Protein AF-A0A0V1K1V4-F1 (afdb_monomer)

pLDDT: mean 80.69, std 20.59, range [29.0, 98.69]

Foldseek 3Di:
DDDDDDPPPVVVVVVVVVVVVVVVVVVVVCVVVVVVVVVVVVVLQDWDWDWDADPQLRDTKIWTARSVVLEIEIEQAAQQCLVVVVVVSVVSVHQDQEYEYLAQDQRGAGNRVLNCVVRVNYWYEYDVLRLADTRYHDDAQDWDDTPPWIWGDDRSKTATVVQQEIENDQLDADLEHHAQPPSNRDQVVSLQCLDPVNGRGQWYDHSHIDGSVCCCVRNPQNVDDPVVNVVVRVPDPDDRRPRRVQRNQCSSHVVPLVNHDPVSSVVCVVNGDRD

Structure (mmCIF, N/CA/C/O backbone):
data_AF-A0A0V1K1V4-F1
#
_entry.id   AF-A0A0V1K1V4-F1
#
loop_
_atom_site.group_PDB
_atom_site.id
_atom_site.type_symbol
_atom_site.label_atom_id
_atom_site.label_alt_id
_atom_site.label_comp_id
_atom_site.label_asym_id
_atom_site.label_entity_id
_atom_site.label_seq_id
_atom_site.pdbx_PDB_ins_code
_atom_site.Cartn_x
_atom_site.Cartn_y
_atom_site.Cartn_z
_atom_site.occupancy
_atom_site.B_iso_or_equiv
_atom_site.auth_seq_id
_atom_site.auth_comp_id
_atom_site.auth_asym_id
_atom_site.auth_atom_id
_atom_site.pdbx_PDB_model_num
ATOM 1 N N . LEU A 1 1 ? -68.685 -54.824 50.545 1.00 32.50 1 LEU A N 1
ATOM 2 C CA . LEU A 1 1 ? -67.438 -55.541 50.207 1.00 32.50 1 LEU A CA 1
ATOM 3 C C . LEU A 1 1 ? -66.805 -54.864 48.998 1.00 32.50 1 LEU A C 1
ATOM 5 O O . LEU A 1 1 ? -67.438 -54.840 47.955 1.00 32.50 1 LEU A O 1
ATOM 9 N N . THR A 1 2 ? -65.621 -54.277 49.229 1.00 29.00 2 THR A N 1
ATOM 10 C CA . THR A 1 2 ? -64.525 -53.957 48.278 1.00 29.00 2 THR A CA 1
ATOM 11 C C . THR A 1 2 ? -64.843 -53.055 47.069 1.00 29.00 2 THR A C 1
ATOM 13 O O . THR A 1 2 ? -65.576 -53.450 46.176 1.00 29.00 2 THR A O 1
ATOM 16 N N . ALA A 1 3 ? -64.419 -51.779 47.074 1.00 30.58 3 ALA A N 1
ATOM 17 C CA . ALA A 1 3 ? -63.067 -51.274 46.720 1.00 30.58 3 ALA A CA 1
ATOM 18 C C . ALA A 1 3 ? -62.812 -51.383 45.200 1.00 30.58 3 ALA A C 1
ATOM 20 O O . ALA A 1 3 ? -63.015 -52.442 44.633 1.00 30.58 3 ALA A O 1
ATOM 21 N N . GLY A 1 4 ? -62.412 -50.366 44.434 1.00 36.41 4 GLY A N 1
ATOM 22 C CA . GLY A 1 4 ? -61.604 -49.181 44.714 1.00 36.41 4 GLY A CA 1
ATOM 23 C C . GLY A 1 4 ? -60.474 -49.156 43.670 1.00 36.41 4 GLY A C 1
ATOM 24 O O . GLY A 1 4 ? -59.796 -50.163 43.508 1.00 36.41 4 GLY A O 1
ATOM 25 N N . GLY A 1 5 ? -60.273 -48.039 42.958 1.00 33.69 5 GLY A N 1
ATOM 26 C CA . GLY A 1 5 ? -59.067 -47.828 42.136 1.00 33.69 5 GLY A CA 1
ATOM 27 C C . GLY A 1 5 ? -59.293 -47.510 40.654 1.00 33.69 5 GLY A C 1
ATOM 28 O O . GLY A 1 5 ? -58.934 -48.300 39.794 1.00 33.69 5 GLY A O 1
ATOM 29 N N . GLY A 1 6 ? -59.831 -46.328 40.336 1.00 31.16 6 GLY A N 1
ATOM 30 C CA . GLY A 1 6 ? -59.832 -45.797 38.958 1.00 31.16 6 GLY A CA 1
ATOM 31 C C . GLY A 1 6 ? -59.319 -44.356 38.820 1.00 31.16 6 GLY A C 1
ATOM 32 O O . GLY A 1 6 ? -58.989 -43.918 37.724 1.00 31.16 6 GLY A O 1
ATOM 33 N N . GLY A 1 7 ? -59.216 -43.606 39.925 1.00 35.47 7 GLY A N 1
ATOM 34 C CA . GLY A 1 7 ? -58.983 -42.154 39.890 1.00 35.47 7 GLY A CA 1
ATOM 35 C C . GLY A 1 7 ? -57.522 -41.690 39.872 1.00 35.47 7 GLY A C 1
ATOM 36 O O . GLY A 1 7 ? -57.267 -40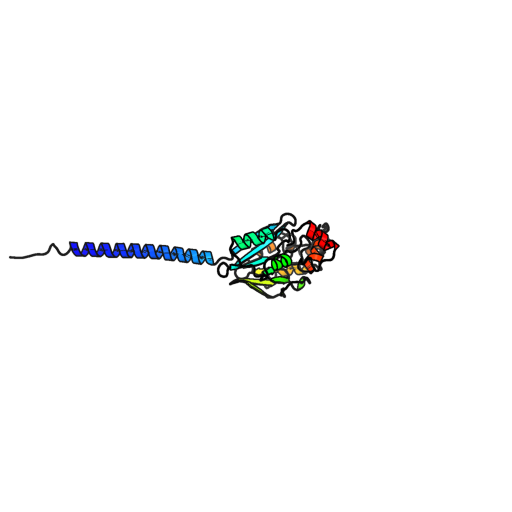.532 39.558 1.00 35.47 7 GLY A O 1
ATOM 37 N N . HIS A 1 8 ? -56.548 -42.555 40.177 1.00 37.91 8 HIS A N 1
ATOM 38 C CA . HIS A 1 8 ? -55.149 -42.128 40.364 1.00 37.91 8 HIS A CA 1
ATOM 39 C C . HIS A 1 8 ? -54.255 -42.221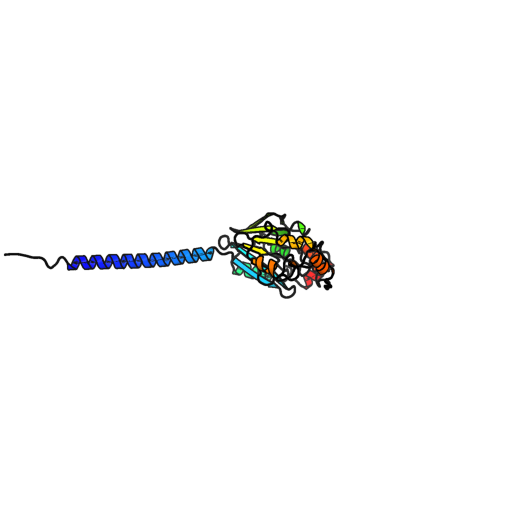 39.115 1.00 37.91 8 HIS A C 1
ATOM 41 O O . HIS A 1 8 ? -53.165 -41.652 39.112 1.00 37.91 8 HIS A O 1
ATOM 47 N N . PHE A 1 9 ? -54.705 -42.866 38.032 1.00 35.81 9 PHE A N 1
ATOM 48 C CA . PHE A 1 9 ? -53.874 -43.049 36.831 1.00 35.81 9 PHE A CA 1
ATOM 49 C C . PHE A 1 9 ? -53.963 -41.887 35.824 1.00 35.81 9 PHE A C 1
ATOM 51 O O . PHE A 1 9 ? -53.008 -41.625 35.096 1.00 35.81 9 PHE A O 1
ATOM 58 N N . LEU A 1 10 ? -55.064 -41.123 35.816 1.00 34.78 10 LEU A N 1
ATOM 59 C CA . LEU A 1 10 ? -55.252 -40.005 34.877 1.00 34.78 10 LEU A CA 1
ATOM 60 C C . LEU A 1 10 ? -54.663 -38.664 35.349 1.00 34.78 10 LEU A C 1
ATOM 62 O O . LEU A 1 10 ? -54.383 -37.802 34.515 1.00 34.78 10 LEU A O 1
ATOM 66 N N . TYR A 1 11 ? -54.406 -38.488 36.649 1.00 36.84 11 TYR A N 1
ATOM 67 C CA . TYR A 1 11 ? -53.765 -37.268 37.163 1.00 36.84 11 TYR A CA 1
ATOM 68 C C . TYR A 1 11 ? -52.236 -37.277 36.999 1.00 36.84 11 TYR A C 1
ATOM 70 O O . TYR A 1 11 ? -51.643 -36.234 36.723 1.00 36.84 11 TYR A O 1
ATOM 78 N N . HIS A 1 12 ? -51.590 -38.447 37.064 1.00 35.53 12 HIS A N 1
ATOM 79 C CA . HIS A 1 12 ? -50.137 -38.547 36.875 1.00 35.53 12 HIS A CA 1
ATOM 80 C C . HIS A 1 12 ? -49.694 -38.451 35.406 1.00 35.53 12 HIS A C 1
ATOM 82 O O . HIS A 1 12 ? -48.595 -37.966 35.139 1.00 35.53 12 HIS A O 1
ATOM 88 N N . PHE A 1 13 ? -50.550 -38.807 34.441 1.00 34.59 13 PHE A N 1
ATOM 89 C CA . PHE A 1 13 ? -50.209 -38.711 33.013 1.00 34.59 13 PHE A CA 1
ATOM 90 C C . PHE A 1 13 ? -50.262 -37.270 32.473 1.00 34.59 13 PHE A C 1
ATOM 92 O O . PHE A 1 13 ? -49.470 -36.894 31.605 1.00 34.59 13 PHE A O 1
ATOM 99 N N . ARG A 1 14 ? -51.140 -36.419 33.029 1.00 32.19 14 ARG A N 1
ATOM 100 C CA . ARG A 1 14 ? -51.242 -35.000 32.641 1.00 32.19 14 ARG A CA 1
ATOM 101 C C . ARG A 1 14 ? -50.070 -34.155 33.150 1.00 32.19 14 ARG A C 1
ATOM 103 O O . ARG A 1 14 ? -49.593 -33.293 32.419 1.00 32.19 14 ARG A O 1
ATOM 110 N N . ILE A 1 15 ? -49.549 -34.443 34.345 1.00 37.72 15 ILE A N 1
ATOM 111 C CA . ILE A 1 15 ? -48.400 -33.713 34.913 1.00 37.72 15 ILE A CA 1
ATOM 112 C C . ILE A 1 15 ? -47.087 -34.113 34.214 1.00 37.72 15 ILE A C 1
ATOM 114 O O . ILE A 1 15 ? -46.235 -33.259 33.961 1.00 37.72 15 ILE A O 1
ATOM 118 N N . PHE A 1 16 ? -46.943 -35.380 33.804 1.00 32.84 16 PHE A N 1
ATOM 119 C CA . PHE A 1 16 ? -45.757 -35.833 33.068 1.00 32.84 16 PHE A CA 1
ATOM 120 C C . PHE A 1 16 ? -45.692 -35.244 31.648 1.00 32.84 16 PHE A C 1
ATOM 122 O O . PHE A 1 16 ? -44.632 -34.805 31.210 1.00 32.84 16 PHE A O 1
ATOM 129 N N . CYS A 1 17 ? -46.817 -35.127 30.938 1.00 33.69 17 CYS A N 1
ATOM 130 C CA . CYS A 1 17 ? -46.803 -34.601 29.570 1.00 33.69 17 CYS A CA 1
ATOM 131 C C . CYS A 1 17 ? -46.550 -33.077 29.501 1.00 33.69 17 CYS A C 1
ATOM 133 O O . CYS A 1 17 ? -45.985 -32.584 28.522 1.00 33.69 17 CYS A O 1
ATOM 135 N N . GLN A 1 18 ? -46.908 -32.321 30.548 1.00 35.41 18 GLN A N 1
ATOM 136 C CA . GLN A 1 18 ? -46.768 -30.858 30.575 1.00 35.41 18 GLN A CA 1
ATOM 137 C C . GLN A 1 18 ? -45.354 -30.400 30.992 1.00 35.41 18 GLN A C 1
ATOM 139 O O . GLN A 1 18 ? -44.829 -29.437 30.427 1.00 35.41 18 GLN A O 1
ATOM 144 N N . SER A 1 19 ? -44.671 -31.142 31.875 1.00 39.84 19 SER A N 1
ATOM 145 C CA . SER A 1 19 ? -43.261 -30.875 32.219 1.00 39.84 19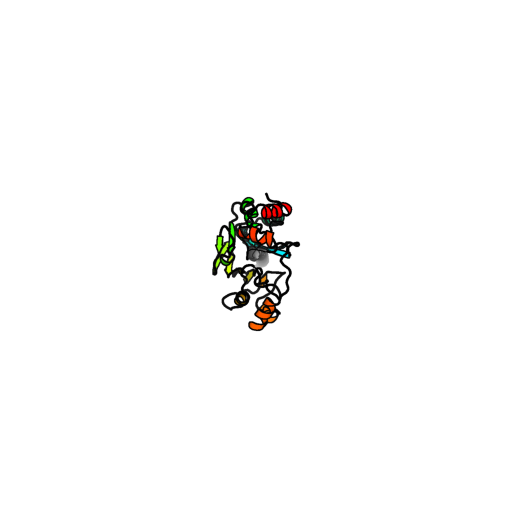 SER A CA 1
ATOM 146 C C . SER A 1 19 ? -42.290 -31.192 31.076 1.00 39.84 19 SER A C 1
ATOM 148 O O . SER A 1 19 ? -41.370 -30.412 30.831 1.00 39.84 19 SER A O 1
ATOM 150 N N . TYR A 1 20 ? -42.508 -32.272 30.315 1.00 37.62 20 TYR A N 1
ATOM 151 C CA . TYR A 1 20 ? -41.637 -32.614 29.181 1.00 37.62 20 TYR A CA 1
ATOM 152 C C . TYR A 1 20 ? -41.814 -31.665 27.993 1.00 37.62 20 TYR A C 1
ATOM 154 O O . TYR A 1 20 ? -40.822 -31.294 27.370 1.00 37.62 20 TYR A O 1
ATOM 162 N N . CYS A 1 21 ? -43.035 -31.196 27.715 1.00 35.22 21 CYS A N 1
ATOM 163 C CA . CYS A 1 21 ? -43.276 -30.234 26.636 1.00 35.22 21 CYS A CA 1
ATOM 164 C C . CYS A 1 21 ? -42.649 -28.860 26.951 1.00 35.22 21 CYS A C 1
ATOM 166 O O . CYS A 1 21 ? -42.049 -28.224 26.083 1.00 35.22 21 CYS A O 1
ATOM 168 N N . THR A 1 22 ? -42.677 -28.445 28.223 1.00 42.72 22 THR A N 1
ATOM 169 C CA . THR A 1 22 ? -42.046 -27.195 28.673 1.00 42.72 22 THR A CA 1
ATOM 170 C C . THR A 1 22 ? -40.517 -27.309 28.691 1.00 42.72 22 THR A C 1
ATOM 172 O O . THR A 1 22 ? -39.839 -26.413 28.189 1.00 42.72 22 THR A O 1
ATOM 175 N N . LEU A 1 23 ? -39.947 -28.431 29.159 1.00 40.38 23 LEU A N 1
ATOM 176 C CA . LEU A 1 23 ? -38.501 -28.673 29.071 1.00 40.38 23 LEU A CA 1
ATOM 177 C C . LEU A 1 23 ? -38.013 -28.791 27.623 1.00 40.38 23 LEU A C 1
ATOM 179 O O . LEU A 1 23 ? -36.925 -28.305 27.331 1.00 40.38 23 LEU A O 1
ATOM 183 N N . PHE A 1 24 ? -38.788 -29.394 26.715 1.00 37.81 24 PHE A N 1
ATOM 184 C CA . PHE A 1 24 ? -38.431 -29.517 25.299 1.00 37.81 24 PHE A CA 1
ATOM 185 C C . PHE A 1 24 ? -38.472 -28.156 24.595 1.00 37.81 24 PHE A C 1
ATOM 187 O O . PHE A 1 24 ? -37.528 -27.804 23.894 1.00 37.81 24 PHE A O 1
ATOM 194 N N . LEU A 1 25 ? -39.484 -27.324 24.862 1.00 38.91 25 LEU A N 1
ATOM 195 C CA . LEU A 1 25 ? -39.553 -25.953 24.342 1.00 38.91 25 LEU A CA 1
ATOM 196 C C . LEU A 1 25 ? -38.464 -25.038 24.926 1.00 38.91 25 LEU A C 1
ATOM 198 O O . LEU A 1 25 ? -37.919 -24.208 24.197 1.00 38.91 25 LEU A O 1
ATOM 202 N N . ILE A 1 26 ? -38.092 -25.204 26.201 1.00 45.00 26 ILE A N 1
ATOM 203 C CA . ILE A 1 26 ? -36.952 -24.497 26.807 1.00 45.00 26 ILE A CA 1
ATOM 204 C C . ILE A 1 26 ? -35.639 -24.983 26.188 1.00 45.00 26 ILE A C 1
ATOM 206 O O . ILE A 1 26 ? -34.829 -24.147 25.798 1.00 45.00 26 ILE A O 1
ATOM 210 N N . ARG A 1 27 ? -35.441 -26.300 26.009 1.00 39.00 27 ARG A N 1
ATOM 211 C CA . ARG A 1 27 ? -34.250 -26.866 25.350 1.00 39.00 27 ARG A CA 1
ATOM 212 C C . ARG A 1 27 ? -34.125 -26.397 23.909 1.00 39.00 27 ARG A C 1
ATOM 214 O O . ARG A 1 27 ? -33.027 -26.025 23.525 1.00 39.00 27 ARG A O 1
ATOM 221 N N . VAL A 1 28 ? -35.215 -26.350 23.142 1.00 45.12 28 VAL A N 1
ATOM 222 C CA . VAL A 1 28 ? -35.228 -25.877 21.747 1.00 45.12 28 VAL A CA 1
ATOM 223 C C . VAL A 1 28 ? -34.986 -24.366 21.673 1.00 45.12 28 VAL A C 1
ATOM 225 O O . VAL A 1 28 ? -34.165 -23.934 20.866 1.00 45.12 28 VAL A O 1
ATOM 228 N N . LYS A 1 29 ? -35.589 -23.552 22.556 1.00 37.94 29 LYS A N 1
ATOM 229 C CA . LYS A 1 29 ? -35.294 -22.107 22.642 1.00 37.94 29 LYS A CA 1
ATOM 230 C C . LYS A 1 29 ? -33.847 -21.833 23.068 1.00 37.94 29 LYS A C 1
ATOM 232 O O . LYS A 1 29 ? -33.223 -20.940 22.499 1.00 37.94 29 LYS A O 1
ATOM 237 N N . PHE A 1 30 ? -33.286 -22.605 24.002 1.00 42.16 30 PHE A N 1
ATOM 238 C CA . PHE A 1 30 ? -31.873 -22.502 24.386 1.00 42.16 30 PHE A CA 1
ATOM 239 C C . PHE A 1 30 ? -30.949 -22.964 23.256 1.00 42.16 30 PHE A C 1
ATOM 241 O O . PHE A 1 30 ? -29.989 -22.272 22.951 1.00 42.16 30 PHE A O 1
ATOM 248 N N . TYR A 1 31 ? -31.258 -24.068 22.570 1.00 39.72 31 TYR A N 1
ATOM 249 C CA . TYR A 1 31 ? -30.462 -24.557 21.440 1.00 39.72 31 TYR A CA 1
ATOM 250 C C . TYR A 1 31 ? -30.442 -23.563 20.278 1.00 39.72 31 TYR A C 1
ATOM 252 O O . TYR A 1 31 ? -29.382 -23.314 19.703 1.00 39.72 31 TYR A O 1
ATOM 260 N N . HIS A 1 32 ? -31.585 -22.949 19.952 1.00 41.03 32 HIS A N 1
ATOM 261 C CA . HIS A 1 32 ? -31.655 -21.947 18.890 1.00 41.03 32 HIS A CA 1
ATOM 262 C C . HIS A 1 32 ? -30.942 -20.649 19.275 1.00 41.03 32 HIS A C 1
ATOM 264 O O . HIS A 1 32 ? -30.209 -20.098 18.454 1.00 41.03 32 HIS A O 1
ATOM 270 N N . LYS A 1 33 ? -31.089 -20.185 20.524 1.00 42.00 33 LYS A N 1
ATOM 271 C CA . LYS A 1 33 ? -30.408 -18.983 21.027 1.00 42.00 33 LYS A CA 1
ATOM 272 C C . LYS A 1 33 ? -28.894 -19.200 21.121 1.00 42.00 33 LYS A C 1
ATOM 274 O O . LYS A 1 33 ? -28.145 -18.355 20.649 1.00 42.00 33 LYS A O 1
ATOM 279 N N . SER A 1 34 ? -28.443 -20.357 21.608 1.00 44.94 34 SER A N 1
ATOM 280 C CA . SER A 1 34 ? -27.027 -20.737 21.669 1.00 44.94 34 SER A CA 1
ATOM 281 C C . SER A 1 34 ? -26.410 -20.929 20.286 1.00 44.94 34 SER A C 1
ATOM 283 O O . SER A 1 34 ? -25.303 -20.454 20.070 1.00 44.94 34 SER A O 1
ATOM 285 N N . ARG A 1 35 ? -27.117 -21.533 19.316 1.00 44.28 35 ARG A N 1
ATOM 286 C CA . ARG A 1 35 ? -26.654 -21.589 17.915 1.00 44.28 35 ARG A CA 1
ATOM 287 C C . ARG A 1 35 ? -26.607 -20.212 17.264 1.00 44.28 35 ARG A C 1
ATOM 289 O O . ARG A 1 35 ? -25.658 -19.946 16.541 1.00 44.28 35 ARG A O 1
ATOM 296 N N . CYS A 1 36 ? -27.575 -19.336 17.531 1.00 44.91 36 CYS A N 1
ATOM 297 C CA . CYS A 1 36 ? -27.597 -17.977 16.985 1.00 44.91 36 CYS A CA 1
ATOM 298 C C . CYS A 1 36 ? -26.502 -17.087 17.603 1.00 44.91 36 CYS A C 1
ATOM 300 O O . CYS A 1 36 ? -25.921 -16.257 16.906 1.00 44.91 36 CYS A O 1
ATOM 302 N N . ILE A 1 37 ? -26.184 -17.286 18.888 1.00 50.56 37 ILE A N 1
ATOM 303 C CA . ILE A 1 37 ? -25.052 -16.654 19.579 1.00 50.56 37 ILE A CA 1
ATOM 304 C C . ILE A 1 37 ? -23.729 -17.221 19.055 1.00 50.56 37 ILE A C 1
ATOM 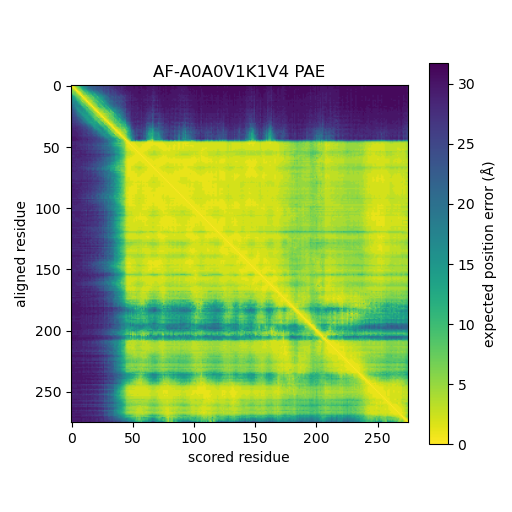306 O O . ILE A 1 37 ? -22.865 -16.433 18.695 1.00 50.56 37 ILE A O 1
ATOM 310 N N . LEU A 1 38 ? -23.582 -18.544 18.910 1.00 44.31 38 LEU A N 1
ATOM 311 C CA . LEU A 1 38 ? -22.393 -19.152 18.299 1.00 44.31 38 LEU A CA 1
ATOM 312 C C . LEU A 1 38 ? -22.185 -18.678 16.856 1.00 44.31 38 LEU A C 1
ATOM 314 O O . LEU A 1 38 ? -21.054 -18.418 16.471 1.00 44.31 38 LEU A O 1
ATOM 318 N N . TRP A 1 39 ? -23.255 -18.532 16.069 1.00 40.09 39 TRP A N 1
ATOM 319 C CA . TRP A 1 39 ? -23.187 -18.004 14.704 1.00 40.09 39 TRP A CA 1
ATOM 320 C C . TRP A 1 39 ? -22.812 -16.525 14.673 1.00 40.09 39 TRP A C 1
ATOM 322 O O . TRP A 1 39 ? -21.926 -16.148 13.911 1.00 40.09 39 TRP A O 1
ATOM 332 N N . LYS A 1 40 ? -23.409 -15.688 15.533 1.00 40.47 40 LYS A N 1
ATOM 333 C CA . LYS A 1 40 ? -22.976 -14.291 15.699 1.00 40.47 40 LYS A CA 1
ATOM 334 C C . LYS A 1 40 ? -21.511 -14.216 16.138 1.00 40.47 40 LYS A C 1
ATOM 336 O O . LYS A 1 40 ? -20.756 -13.442 15.569 1.00 40.47 40 LYS A O 1
ATOM 341 N N . MET A 1 41 ? -21.076 -15.054 17.077 1.00 46.75 41 MET A N 1
ATOM 342 C CA . MET A 1 41 ? -19.682 -15.128 17.530 1.00 46.75 41 MET A CA 1
ATOM 343 C C . MET A 1 41 ? -18.729 -15.651 16.448 1.00 46.75 41 MET A C 1
ATOM 345 O O . MET A 1 41 ? -17.601 -15.177 16.366 1.00 46.75 41 MET A O 1
ATOM 349 N N . ALA A 1 42 ? -19.162 -16.581 15.594 1.00 47.72 42 ALA A N 1
ATOM 350 C CA . ALA A 1 42 ? -18.383 -17.079 14.462 1.00 47.72 42 ALA A CA 1
ATOM 351 C C . ALA A 1 42 ? -18.284 -16.050 13.319 1.00 47.72 42 ALA A C 1
ATOM 353 O O . ALA A 1 42 ? -17.228 -15.939 12.701 1.00 47.72 42 ALA A O 1
ATOM 354 N N . LEU A 1 43 ? -19.333 -15.252 13.077 1.00 47.66 43 LEU A N 1
ATOM 355 C CA . LEU A 1 43 ? -19.282 -14.114 12.149 1.00 47.66 43 LEU A CA 1
ATOM 356 C C . LEU A 1 43 ? -18.407 -12.966 12.677 1.00 47.66 43 LEU A C 1
ATOM 358 O O . LEU A 1 43 ? -17.719 -12.324 11.891 1.00 47.66 43 LEU A O 1
ATOM 362 N N . MET A 1 44 ? -18.366 -12.740 13.995 1.00 51.41 44 MET A N 1
ATOM 363 C CA . MET A 1 44 ? -17.515 -11.721 14.633 1.00 51.41 44 MET A CA 1
ATOM 364 C C . MET A 1 44 ? -16.006 -12.047 14.613 1.00 51.41 44 MET A C 1
ATOM 366 O O . MET A 1 44 ? -15.217 -11.274 15.152 1.00 51.41 44 MET A O 1
ATOM 370 N N . ARG A 1 45 ? -15.583 -13.176 14.024 1.00 58.81 45 ARG A N 1
ATOM 371 C CA . ARG A 1 45 ? -14.175 -13.623 13.993 1.00 58.81 45 ARG A CA 1
ATOM 372 C C . ARG A 1 45 ? -13.435 -13.356 12.690 1.00 58.81 45 ARG A C 1
ATOM 374 O O . ARG A 1 45 ? -12.242 -13.627 12.649 1.00 58.81 45 ARG A O 1
ATOM 381 N N . LYS A 1 46 ? -14.106 -12.889 11.638 1.00 83.31 46 LYS A N 1
ATOM 382 C CA . LYS A 1 46 ? -13.444 -12.674 10.349 1.00 83.31 46 LYS A CA 1
ATOM 383 C C . LYS A 1 46 ? -12.935 -11.248 10.242 1.00 83.31 46 LYS A C 1
ATOM 385 O O . LYS A 1 46 ? -13.665 -10.309 10.563 1.00 83.31 46 LYS A O 1
ATOM 390 N N . LEU A 1 47 ? -11.694 -11.115 9.783 1.00 93.88 47 LEU A N 1
ATOM 391 C CA . LEU A 1 47 ? -11.109 -9.839 9.404 1.00 93.88 47 LEU A CA 1
ATOM 392 C C . LEU A 1 47 ? -12.093 -9.066 8.513 1.00 93.88 47 LEU A C 1
ATOM 394 O O . LEU A 1 47 ? -12.644 -9.608 7.554 1.00 93.88 47 LEU A O 1
ATOM 398 N N . ILE A 1 48 ? -12.327 -7.797 8.833 1.00 96.06 48 ILE A N 1
ATOM 399 C CA . ILE A 1 48 ? -13.060 -6.897 7.948 1.00 96.06 48 ILE A CA 1
ATOM 400 C C . ILE A 1 48 ? -12.109 -6.547 6.815 1.00 96.06 48 ILE A C 1
ATOM 402 O O . ILE A 1 48 ? -11.066 -5.953 7.052 1.00 96.06 48 ILE A O 1
ATOM 406 N N . PHE A 1 49 ? -12.472 -6.933 5.599 1.00 94.94 49 PHE A N 1
ATOM 407 C CA . PHE A 1 49 ? -11.653 -6.733 4.413 1.00 94.94 49 PHE A CA 1
ATOM 408 C C . PHE A 1 49 ? -12.440 -5.955 3.359 1.00 94.94 49 PHE A C 1
ATOM 410 O O . PHE A 1 49 ? -13.586 -6.309 3.052 1.00 94.94 49 PHE A O 1
ATOM 417 N N . ARG A 1 50 ? -11.842 -4.903 2.799 1.00 95.38 50 ARG A N 1
ATOM 418 C CA . ARG A 1 50 ? -12.295 -4.264 1.559 1.00 95.38 50 ARG A CA 1
ATOM 419 C C . ARG A 1 50 ? -11.100 -4.064 0.642 1.00 95.38 50 ARG A C 1
ATOM 421 O O . ARG A 1 50 ? -10.084 -3.524 1.066 1.00 95.38 50 ARG A O 1
ATOM 428 N N . GLN A 1 51 ? -11.266 -4.469 -0.608 1.00 93.69 51 GLN A N 1
ATOM 429 C CA . GLN A 1 51 ? -10.394 -4.087 -1.705 1.00 93.69 51 GLN A CA 1
ATOM 430 C C . GLN A 1 51 ? -11.095 -2.952 -2.453 1.00 93.69 51 GLN A C 1
ATOM 432 O O . GLN A 1 51 ? -12.231 -3.110 -2.900 1.00 93.69 51 GLN A O 1
ATOM 437 N N . LEU A 1 52 ? -10.442 -1.800 -2.524 1.00 95.12 52 LEU A N 1
ATOM 438 C CA . LEU A 1 52 ? -10.947 -0.584 -3.149 1.00 95.12 52 LEU A CA 1
ATOM 439 C C . LEU A 1 52 ? -10.090 -0.291 -4.375 1.00 95.12 52 LEU A C 1
ATOM 441 O O . LEU A 1 52 ? -8.880 -0.482 -4.330 1.00 95.12 52 LEU A O 1
ATOM 445 N N . PHE A 1 53 ? -10.706 0.158 -5.462 1.00 94.50 53 PHE A N 1
ATOM 446 C CA . PHE A 1 53 ? -10.014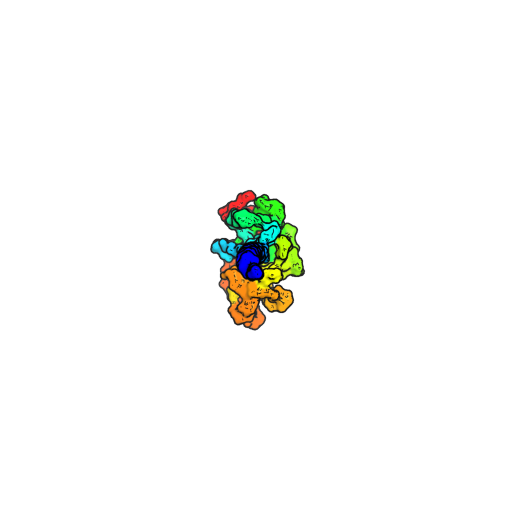 0.374 -6.730 1.00 94.50 53 PHE A CA 1
ATOM 447 C C . PHE A 1 53 ? -10.010 1.854 -7.109 1.00 94.50 53 PHE A C 1
ATOM 449 O O . PHE A 1 53 ? -11.045 2.520 -7.035 1.00 94.50 53 PHE A O 1
ATOM 456 N N . GLU A 1 54 ? -8.850 2.368 -7.508 1.00 94.19 54 GLU A N 1
ATOM 457 C CA . GLU A 1 54 ? -8.677 3.695 -8.093 1.00 94.19 54 GLU A CA 1
ATOM 458 C C . GLU A 1 54 ? -8.379 3.552 -9.589 1.00 94.19 54 GLU A C 1
ATOM 460 O O . GLU A 1 54 ? -7.364 2.994 -9.995 1.00 94.19 54 GLU A O 1
ATOM 465 N N . SER A 1 55 ? -9.293 4.038 -10.425 1.00 92.56 55 SER A N 1
ATOM 466 C CA . SER A 1 55 ? -9.292 3.730 -11.858 1.00 92.56 55 SER A CA 1
ATOM 467 C C . SER A 1 55 ? -8.207 4.422 -12.689 1.00 92.56 55 SER A C 1
ATOM 469 O O . SER A 1 55 ? -7.825 3.897 -13.731 1.00 92.56 55 SER A O 1
ATOM 471 N N . LYS A 1 56 ? -7.702 5.587 -12.271 1.00 90.75 56 LYS A N 1
ATOM 472 C CA . LYS A 1 56 ? -6.746 6.385 -13.052 1.00 90.75 56 LYS A CA 1
ATOM 473 C C . LYS A 1 56 ? -5.342 5.783 -13.031 1.00 90.75 56 LYS A C 1
ATOM 475 O O . LYS A 1 56 ? -4.680 5.744 -14.065 1.00 90.75 56 LYS A O 1
ATOM 480 N N . SER A 1 57 ? -4.903 5.331 -11.863 1.00 89.12 57 SER A N 1
ATOM 481 C CA . SER A 1 57 ? -3.634 4.628 -11.641 1.00 89.12 57 SER A CA 1
ATOM 482 C C . SER A 1 57 ? -3.779 3.110 -11.715 1.00 89.12 57 SER A C 1
ATOM 484 O O . SER A 1 57 ? -2.788 2.405 -11.845 1.00 89.12 57 SER A O 1
ATOM 486 N N . SER A 1 58 ? -5.018 2.604 -11.711 1.00 91.00 58 SER A N 1
ATOM 487 C CA . SER A 1 58 ? -5.318 1.177 -11.562 1.00 91.00 58 SER A CA 1
ATOM 488 C C . SER A 1 58 ? -4.820 0.602 -10.230 1.00 91.00 58 SER A C 1
ATOM 490 O O . SER A 1 58 ? -4.487 -0.575 -10.140 1.00 91.00 58 SER A O 1
ATOM 492 N N . THR A 1 59 ? -4.805 1.421 -9.180 1.00 91.38 59 THR A N 1
ATOM 493 C CA . THR A 1 59 ? -4.316 1.033 -7.854 1.00 91.38 59 THR A CA 1
ATOM 494 C C . THR A 1 59 ? -5.386 0.318 -7.045 1.00 91.38 59 THR A C 1
ATOM 496 O O . THR A 1 59 ? -6.554 0.722 -7.026 1.00 91.38 59 THR A O 1
ATOM 499 N N . TYR A 1 60 ? -4.969 -0.711 -6.307 1.00 93.00 60 TYR A N 1
ATOM 500 C CA . TYR A 1 60 ? -5.774 -1.296 -5.242 1.00 93.00 60 TYR A CA 1
ATOM 501 C C . TYR A 1 60 ? -5.341 -0.798 -3.874 1.00 93.00 60 TYR A C 1
ATOM 503 O O . TYR A 1 60 ? -4.206 -1.002 -3.460 1.00 93.00 60 TYR A O 1
ATOM 511 N N . THR A 1 61 ? -6.302 -0.247 -3.143 1.00 96.44 61 THR A N 1
ATOM 512 C CA . THR A 1 61 ? -6.171 0.095 -1.731 1.00 96.44 61 THR A CA 1
ATOM 513 C C . THR A 1 61 ? -6.854 -0.985 -0.890 1.00 96.44 61 THR A C 1
ATOM 515 O O . THR A 1 61 ? -7.998 -1.365 -1.165 1.00 96.44 61 THR A O 1
ATOM 518 N N . TYR A 1 62 ? -6.190 -1.477 0.156 1.00 96.44 62 TYR A N 1
ATOM 519 C CA . TYR A 1 62 ? -6.731 -2.524 1.032 1.00 96.44 62 TYR A CA 1
ATOM 520 C C . TYR A 1 62 ? -7.063 -1.982 2.417 1.00 96.44 62 TYR A C 1
ATOM 522 O O . TYR A 1 62 ? -6.176 -1.553 3.150 1.00 96.44 62 TYR A O 1
ATOM 530 N N . LEU A 1 63 ? -8.333 -2.061 2.810 1.00 97.94 63 LEU A N 1
ATOM 531 C CA . LEU A 1 63 ? -8.783 -1.764 4.168 1.00 97.94 63 LEU A CA 1
ATOM 532 C C . LEU A 1 63 ? -8.928 -3.067 4.954 1.00 97.94 63 LEU A C 1
ATOM 534 O O . LEU A 1 63 ? -9.770 -3.910 4.627 1.00 97.94 63 LEU A O 1
ATOM 538 N N . LEU A 1 64 ? -8.131 -3.202 6.012 1.00 97.75 64 LEU A N 1
ATOM 539 C CA . LEU A 1 64 ? -8.136 -4.340 6.929 1.00 97.75 64 LEU A CA 1
ATOM 540 C C . LEU A 1 64 ? -8.592 -3.864 8.309 1.00 97.75 64 LEU A C 1
ATOM 542 O O . LEU A 1 64 ? -8.018 -2.928 8.851 1.00 97.75 64 LEU A O 1
ATOM 546 N N . GLY A 1 65 ? -9.597 -4.501 8.905 1.00 97.88 65 GLY A N 1
ATOM 547 C CA . GLY A 1 65 ? -10.161 -4.091 10.191 1.00 97.88 65 GLY A CA 1
ATOM 548 C C . GLY A 1 65 ? -10.393 -5.257 11.142 1.00 97.88 65 GLY A C 1
ATOM 549 O O . GLY A 1 65 ? -10.976 -6.277 10.777 1.00 97.88 65 GLY A O 1
ATOM 550 N N . CYS A 1 66 ? -9.994 -5.102 12.401 1.00 97.06 66 CYS A N 1
ATOM 551 C CA . CYS A 1 66 ? -10.319 -6.059 13.445 1.00 97.06 66 CYS A CA 1
ATOM 552 C C . CYS A 1 66 ? -11.807 -5.918 13.830 1.00 97.06 66 CYS A C 1
ATOM 554 O O . CYS A 1 66 ? -12.203 -4.870 14.349 1.00 97.06 66 CYS A O 1
ATOM 556 N N . PRO A 1 67 ? -12.653 -6.954 13.664 1.00 95.75 67 PRO A N 1
ATOM 557 C CA . PRO A 1 67 ? -14.072 -6.875 14.016 1.00 95.75 67 PRO A CA 1
ATOM 558 C C . PRO A 1 67 ? -14.315 -6.569 15.501 1.00 95.75 67 PRO A C 1
ATOM 560 O O . PRO A 1 67 ? -15.313 -5.921 15.818 1.00 95.75 67 PRO A O 1
ATOM 563 N N . LYS A 1 68 ? -13.404 -7.005 16.386 1.00 95.25 68 LYS A N 1
ATOM 564 C CA . LYS A 1 68 ? -13.506 -6.875 17.846 1.00 95.25 68 LYS A CA 1
ATOM 565 C C . LYS A 1 68 ? -13.077 -5.498 18.357 1.00 95.25 68 LYS A C 1
ATOM 567 O O . LYS A 1 68 ? -13.857 -4.853 19.047 1.00 95.25 68 LYS A O 1
ATOM 572 N N . SER A 1 69 ? -11.858 -5.049 18.044 1.00 97.00 69 SER A N 1
ATOM 573 C CA . SER A 1 69 ? -11.345 -3.754 18.530 1.00 97.00 69 SER A CA 1
ATOM 574 C C . SER A 1 69 ? -11.793 -2.567 17.676 1.00 97.00 69 SER A C 1
ATOM 576 O O . SER A 1 69 ? -11.678 -1.424 18.116 1.00 97.00 69 SER A O 1
ATOM 578 N N . ARG A 1 70 ? -12.293 -2.834 16.460 1.00 97.25 70 ARG A N 1
ATOM 579 C CA . ARG A 1 70 ? -12.555 -1.851 15.397 1.00 97.25 70 ARG A CA 1
ATOM 580 C C . ARG A 1 70 ? -11.306 -1.158 14.859 1.00 97.25 70 ARG A C 1
ATOM 582 O O . ARG A 1 70 ? -11.436 -0.313 13.984 1.00 97.25 70 ARG A O 1
ATOM 589 N N . GLU A 1 71 ? -10.115 -1.499 15.340 1.00 98.50 71 GLU A N 1
ATOM 590 C CA . GLU A 1 71 ? -8.868 -0.957 14.803 1.00 98.50 71 GLU A CA 1
ATOM 591 C C . GLU A 1 71 ? -8.646 -1.452 13.379 1.00 98.50 71 GLU A C 1
ATOM 593 O O . GLU A 1 71 ? -8.879 -2.625 13.079 1.00 98.50 71 GLU A O 1
ATOM 598 N N . ALA A 1 72 ? -8.200 -0.551 12.514 1.00 98.44 72 ALA A N 1
ATOM 599 C CA . ALA A 1 72 ? -8.014 -0.815 11.103 1.00 98.44 72 ALA A CA 1
ATOM 600 C C . ALA A 1 72 ? -6.706 -0.236 10.578 1.00 98.44 72 ALA A C 1
ATOM 602 O O . ALA A 1 72 ? -6.162 0.727 11.129 1.00 98.44 72 ALA A O 1
ATOM 603 N N . ILE A 1 73 ? -6.244 -0.830 9.485 1.00 98.56 73 ILE A N 1
ATOM 604 C CA . ILE A 1 73 ? -5.143 -0.335 8.676 1.00 98.56 73 ILE A CA 1
ATOM 605 C C . ILE A 1 73 ? -5.571 -0.201 7.218 1.00 98.56 73 ILE A C 1
ATOM 607 O O . ILE A 1 73 ? -6.427 -0.954 6.747 1.00 98.56 73 ILE A O 1
ATOM 611 N N . LEU A 1 74 ? -4.969 0.759 6.525 1.00 98.50 74 LEU A N 1
ATOM 612 C CA . LEU A 1 74 ? -5.188 1.017 5.106 1.00 98.50 74 LEU A CA 1
ATOM 613 C C . LEU A 1 74 ? -3.859 0.859 4.359 1.00 98.50 74 LEU A C 1
ATOM 615 O O . LEU A 1 74 ? -2.871 1.477 4.749 1.00 98.50 74 LEU A O 1
ATOM 619 N N . ILE A 1 75 ? -3.817 0.013 3.334 1.00 97.88 75 ILE A N 1
ATOM 620 C CA . ILE A 1 75 ? -2.609 -0.281 2.548 1.00 97.88 75 ILE A CA 1
ATOM 621 C C . ILE A 1 75 ? -2.744 0.321 1.154 1.00 97.88 75 ILE A C 1
ATOM 623 O O . ILE A 1 75 ? -3.787 0.134 0.531 1.00 97.88 75 ILE A O 1
ATOM 627 N N . ASP A 1 76 ? -1.692 0.993 0.691 1.00 97.38 76 ASP A N 1
ATOM 628 C CA . ASP A 1 76 ? -1.582 1.678 -0.602 1.00 97.38 76 ASP A CA 1
ATOM 629 C C . ASP A 1 76 ? -2.742 2.664 -0.872 1.00 97.38 76 ASP A C 1
ATOM 631 O O . ASP A 1 76 ? -3.482 2.521 -1.852 1.00 97.38 76 ASP A O 1
ATOM 635 N N . PRO A 1 77 ? -2.991 3.644 0.025 1.00 98.00 77 PRO A N 1
ATOM 636 C CA . PRO A 1 77 ? -4.057 4.616 -0.176 1.00 98.00 77 PRO A CA 1
ATOM 637 C C . PRO A 1 77 ? -3.645 5.719 -1.158 1.00 98.00 77 PRO A C 1
ATOM 639 O O . PRO A 1 77 ? -2.551 6.276 -1.067 1.00 98.00 77 PRO A O 1
ATOM 642 N N . VAL A 1 78 ? -4.559 6.095 -2.052 1.00 97.38 78 VAL A N 1
ATOM 643 C CA . VAL A 1 78 ? -4.319 7.091 -3.110 1.00 97.38 78 VAL A CA 1
ATOM 644 C C . VAL A 1 78 ? -4.838 8.465 -2.688 1.00 97.38 78 VAL A C 1
ATOM 646 O O . VAL A 1 78 ? -5.965 8.569 -2.202 1.00 97.38 78 VAL A O 1
ATOM 649 N N . ILE A 1 79 ? -4.049 9.530 -2.874 1.00 96.31 79 ILE A N 1
ATOM 650 C CA . ILE A 1 79 ? -4.372 10.876 -2.366 1.00 96.31 79 ILE A CA 1
ATOM 651 C C . ILE A 1 79 ? -5.703 11.423 -2.904 1.00 96.31 79 ILE A C 1
ATOM 653 O O . ILE A 1 79 ? -6.452 12.058 -2.166 1.00 96.31 79 ILE A O 1
ATOM 657 N N . GLU A 1 80 ? -6.064 11.118 -4.153 1.00 95.44 80 GLU A N 1
ATOM 658 C CA . GLU A 1 80 ? -7.352 11.508 -4.736 1.00 95.44 80 GLU A CA 1
ATOM 659 C C . GLU A 1 80 ? -8.560 10.776 -4.117 1.00 95.44 80 GLU A C 1
ATOM 661 O O . GLU A 1 80 ? -9.701 11.181 -4.339 1.00 95.44 80 GLU A O 1
ATOM 666 N N . MET A 1 81 ? -8.333 9.708 -3.346 1.00 97.31 81 MET A N 1
ATOM 667 C CA . MET A 1 81 ? -9.370 8.842 -2.776 1.00 97.31 81 MET A CA 1
ATOM 668 C C . MET A 1 81 ? -9.562 9.014 -1.262 1.00 97.31 81 MET A C 1
ATOM 670 O O . MET A 1 81 ? -10.345 8.276 -0.665 1.00 97.31 81 MET A O 1
ATOM 674 N N . VAL A 1 82 ? -8.907 10.002 -0.640 1.00 97.00 82 VAL A N 1
ATOM 675 C CA . VAL A 1 82 ? -8.979 10.266 0.812 1.00 97.00 82 VAL A CA 1
ATOM 676 C C . VAL A 1 82 ? -10.421 10.341 1.322 1.00 97.00 82 VAL A C 1
ATOM 678 O O . VAL A 1 82 ? -10.770 9.638 2.269 1.00 97.00 82 VAL A O 1
ATOM 681 N N . ASP A 1 83 ? -11.274 11.139 0.671 1.00 96.56 83 ASP A N 1
ATOM 682 C CA . ASP A 1 83 ? -12.668 11.329 1.094 1.00 96.56 83 ASP A CA 1
ATOM 683 C C . ASP A 1 83 ? -13.456 10.005 1.046 1.00 96.56 83 ASP A C 1
ATOM 685 O O . ASP A 1 83 ? -14.174 9.667 1.990 1.00 96.56 83 ASP A O 1
ATOM 689 N N . ARG A 1 84 ? -13.273 9.214 -0.025 1.00 97.75 84 ARG A N 1
ATOM 690 C CA . ARG A 1 84 ? -13.886 7.884 -0.194 1.00 97.75 84 ARG A CA 1
ATOM 691 C C . ARG A 1 84 ? -13.451 6.944 0.927 1.00 97.75 84 ARG A C 1
ATOM 693 O O . ARG A 1 84 ? -14.284 6.269 1.532 1.00 97.75 84 ARG A O 1
ATOM 700 N N . ASP A 1 85 ? -12.150 6.876 1.181 1.00 98.31 85 ASP A N 1
ATOM 701 C CA . ASP A 1 85 ? -11.575 5.928 2.130 1.00 98.31 85 ASP A CA 1
ATOM 702 C C . ASP A 1 85 ? -12.019 6.249 3.560 1.00 98.31 85 ASP A C 1
ATOM 704 O O . ASP A 1 85 ? -12.457 5.354 4.290 1.00 98.31 85 ASP A O 1
ATOM 708 N N . LEU A 1 86 ? -12.000 7.531 3.942 1.00 98.19 86 LEU A N 1
ATOM 709 C CA . LEU A 1 86 ? -12.486 7.988 5.244 1.00 98.19 86 LEU A CA 1
ATOM 710 C C . LEU A 1 86 ? -13.989 7.765 5.414 1.00 98.19 86 LEU A C 1
ATOM 712 O O . LEU A 1 86 ? -14.412 7.334 6.489 1.00 98.19 86 LEU A O 1
ATOM 716 N N . GLN A 1 87 ? -14.788 7.989 4.368 1.00 98.31 87 GLN A N 1
ATOM 717 C CA . GLN A 1 87 ? -16.219 7.701 4.404 1.00 98.31 87 GLN A CA 1
ATOM 718 C C . GLN A 1 87 ? -16.477 6.217 4.694 1.00 98.31 87 GLN A C 1
ATOM 720 O O . GLN A 1 87 ? -17.228 5.898 5.614 1.00 98.31 87 GLN A O 1
ATOM 725 N N . ILE A 1 88 ? -15.814 5.302 3.979 1.00 98.56 88 ILE A N 1
ATOM 726 C CA . ILE A 1 88 ? -15.973 3.854 4.188 1.00 98.56 88 ILE A CA 1
ATOM 727 C C . ILE A 1 88 ? -15.522 3.448 5.597 1.00 98.56 88 ILE A C 1
ATOM 729 O O . ILE A 1 88 ? -16.199 2.665 6.266 1.00 98.56 88 ILE A O 1
ATOM 733 N N . ILE A 1 89 ? -14.392 3.977 6.073 1.00 98.44 89 ILE A N 1
ATOM 734 C CA . ILE A 1 89 ? -13.892 3.727 7.434 1.00 98.44 89 ILE A CA 1
ATOM 735 C C . ILE A 1 89 ? -14.924 4.176 8.478 1.00 98.44 89 ILE A C 1
ATOM 737 O O . ILE A 1 89 ? -15.207 3.427 9.418 1.00 98.44 89 ILE A O 1
ATOM 741 N N . HIS A 1 90 ? -15.520 5.356 8.292 1.00 98.19 90 HIS A N 1
ATOM 742 C CA . HIS A 1 90 ? -16.539 5.908 9.180 1.00 98.19 90 HIS A CA 1
ATOM 743 C C . HIS A 1 90 ? -17.845 5.100 9.149 1.00 98.19 90 HIS A C 1
ATOM 745 O O . HIS A 1 90 ? -18.348 4.716 10.204 1.00 98.19 90 HIS A O 1
ATOM 751 N N . GLU A 1 91 ? -18.372 4.774 7.966 1.00 98.25 91 GLU A N 1
ATOM 752 C CA . GLU A 1 91 ? -19.595 3.973 7.795 1.00 98.25 91 GLU A CA 1
ATOM 753 C C . GLU A 1 91 ? -19.457 2.570 8.386 1.00 98.25 91 GLU A C 1
ATOM 755 O O . GLU A 1 91 ? -20.394 2.026 8.976 1.00 98.25 91 GLU A O 1
ATOM 760 N N . LEU A 1 92 ? -18.265 1.982 8.274 1.00 97.56 92 LEU A N 1
ATOM 761 C CA . LEU A 1 92 ? -17.960 0.718 8.920 1.00 97.56 92 LEU A CA 1
ATOM 762 C C . LEU A 1 92 ? -17.711 0.885 10.423 1.00 97.56 92 LEU A C 1
ATOM 764 O O . LEU A 1 92 ? -17.620 -0.126 11.104 1.00 97.56 92 LEU A O 1
ATOM 768 N N . GLY A 1 93 ? -17.596 2.087 10.984 1.00 97.75 93 GLY A N 1
ATOM 769 C CA . GLY A 1 93 ? -17.285 2.291 12.401 1.00 97.75 93 GLY A CA 1
ATOM 770 C C . GLY A 1 93 ? -15.918 1.712 12.776 1.00 97.75 93 GLY A C 1
ATOM 771 O O . GLY A 1 93 ? -15.800 0.959 13.750 1.00 97.75 93 GLY A O 1
ATOM 772 N N . LEU A 1 94 ? -14.911 1.964 11.939 1.00 98.38 94 LEU A N 1
ATOM 773 C CA . LEU A 1 94 ? -13.523 1.554 12.138 1.00 98.38 94 LEU A CA 1
ATOM 774 C C . LEU A 1 94 ? -12.674 2.719 12.664 1.00 98.38 94 LEU A C 1
ATOM 776 O O . LEU A 1 94 ? -12.962 3.886 12.421 1.00 98.38 94 LEU A O 1
ATOM 780 N N . LYS A 1 95 ? -11.601 2.385 13.380 1.00 98.25 95 LYS A N 1
ATOM 781 C CA . LYS A 1 95 ? -10.592 3.317 13.891 1.00 98.25 95 LYS A CA 1
ATOM 782 C C . LYS A 1 95 ? -9.309 3.125 13.097 1.00 98.25 95 LYS A C 1
ATOM 784 O O . LYS A 1 95 ? -8.622 2.122 13.288 1.00 98.25 95 LYS A O 1
ATOM 789 N N . LEU A 1 96 ? -8.993 4.059 12.206 1.00 98.62 96 LEU A N 1
ATOM 790 C CA . LEU A 1 96 ? -7.778 3.988 11.399 1.00 98.62 96 LEU A CA 1
ATOM 791 C C . LEU A 1 96 ? -6.542 4.233 12.281 1.00 98.62 96 LEU A C 1
ATOM 793 O O . LEU A 1 96 ? -6.286 5.356 12.704 1.00 98.62 96 LEU A O 1
ATOM 797 N N . LYS A 1 97 ? -5.792 3.167 12.576 1.00 98.44 97 LYS A N 1
ATOM 798 C CA . LYS A 1 97 ? -4.561 3.223 13.382 1.00 98.44 97 LYS A CA 1
ATOM 799 C C . LYS A 1 97 ? -3.331 3.469 12.524 1.00 98.44 97 LYS A C 1
ATOM 801 O O . LYS A 1 97 ? -2.417 4.174 12.947 1.00 98.44 97 LYS A O 1
ATOM 806 N N . TYR A 1 98 ? -3.310 2.873 11.337 1.00 98.69 98 TYR A N 1
ATOM 807 C CA . TYR A 1 98 ? -2.167 2.949 10.445 1.00 98.69 98 TYR A CA 1
ATOM 808 C C . TYR A 1 98 ? -2.607 3.070 8.992 1.00 98.69 98 TYR A C 1
ATOM 810 O O . TYR A 1 98 ? -3.560 2.420 8.570 1.00 98.69 98 TYR A O 1
ATOM 818 N N . ALA A 1 99 ? -1.871 3.852 8.218 1.00 98.62 99 ALA A N 1
ATOM 819 C CA . ALA A 1 99 ? -1.964 3.871 6.767 1.00 98.62 99 ALA A CA 1
ATOM 820 C C . ALA A 1 99 ? -0.560 3.611 6.227 1.00 98.62 99 ALA A C 1
ATOM 822 O O . ALA A 1 99 ? 0.382 4.262 6.663 1.00 98.62 99 ALA A O 1
ATOM 823 N N . GLY A 1 100 ? -0.370 2.649 5.339 1.00 97.62 100 GLY A N 1
ATOM 824 C CA . GLY A 1 100 ? 0.972 2.299 4.897 1.00 97.62 100 GLY A CA 1
ATOM 825 C C . GLY A 1 100 ? 1.045 1.940 3.440 1.00 97.62 100 GLY A C 1
ATOM 826 O O . GLY A 1 100 ? 0.028 1.680 2.808 1.00 97.62 100 GLY A O 1
ATOM 827 N N . ASN A 1 101 ? 2.264 1.937 2.923 1.00 97.50 101 ASN A N 1
ATOM 828 C CA . ASN A 1 101 ? 2.528 1.628 1.530 1.00 97.50 101 ASN A CA 1
ATOM 829 C C . ASN A 1 101 ? 3.440 0.417 1.419 1.00 97.50 101 ASN A C 1
ATOM 831 O O . ASN A 1 101 ? 4.399 0.293 2.180 1.00 97.50 101 ASN A O 1
ATOM 835 N N . THR A 1 102 ? 3.166 -0.452 0.455 1.00 92.69 102 THR A N 1
ATOM 836 C CA . THR A 1 102 ? 4.043 -1.571 0.098 1.00 92.69 102 THR A CA 1
ATOM 837 C C . THR A 1 102 ? 5.401 -1.053 -0.369 1.00 92.69 102 THR A C 1
ATOM 839 O O . THR A 1 102 ? 6.442 -1.524 0.089 1.00 92.69 102 THR A O 1
ATOM 842 N N . HIS A 1 103 ? 5.398 -0.021 -1.211 1.00 92.06 103 HIS A N 1
ATOM 843 C CA . HIS A 1 103 ? 6.589 0.614 -1.762 1.00 92.06 103 HIS A CA 1
ATOM 844 C C . HIS A 1 103 ? 6.349 2.108 -2.039 1.00 92.06 103 HIS A C 1
ATOM 846 O O . HIS A 1 103 ? 5.257 2.628 -1.823 1.00 92.06 103 HIS A O 1
ATOM 852 N N . ALA A 1 104 ? 7.382 2.827 -2.483 1.00 93.19 104 ALA A N 1
ATOM 853 C CA . ALA A 1 104 ? 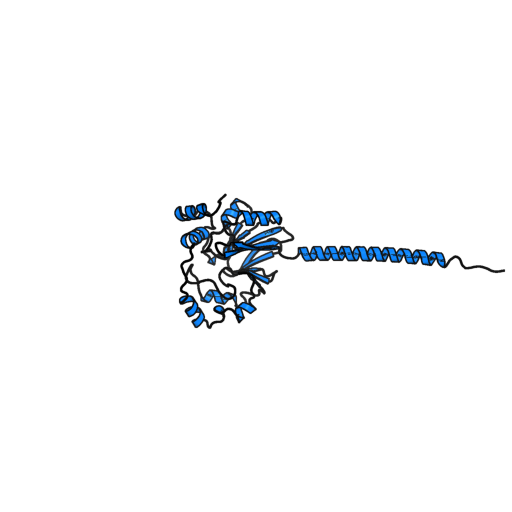7.204 4.186 -2.983 1.00 93.19 104 ALA A CA 1
ATOM 854 C C . ALA A 1 104 ? 6.616 4.117 -4.399 1.00 93.19 104 ALA A C 1
ATOM 856 O O . ALA A 1 104 ? 7.322 3.748 -5.331 1.00 93.19 104 ALA A O 1
ATOM 857 N N . HIS A 1 105 ? 5.340 4.454 -4.559 1.00 93.44 105 HIS A N 1
ATOM 858 C CA . HIS A 1 105 ? 4.630 4.296 -5.833 1.00 93.44 105 HIS A CA 1
ATOM 859 C C . HIS A 1 105 ? 5.135 5.264 -6.916 1.00 93.44 105 HIS A C 1
ATOM 861 O O . HIS A 1 105 ? 5.561 6.384 -6.613 1.00 93.44 105 HIS A O 1
ATOM 867 N N . ALA A 1 106 ? 5.082 4.850 -8.183 1.00 92.25 106 ALA A N 1
ATOM 868 C CA . ALA A 1 106 ? 5.492 5.666 -9.338 1.00 92.25 106 ALA A CA 1
ATOM 869 C C . ALA A 1 106 ? 4.309 6.107 -10.221 1.00 92.25 106 ALA A C 1
ATOM 871 O O . ALA A 1 106 ? 4.445 6.944 -11.115 1.00 92.25 106 ALA A O 1
ATOM 872 N N . ASP A 1 107 ? 3.141 5.538 -9.973 1.00 90.94 107 ASP A N 1
ATOM 873 C CA . ASP A 1 107 ? 1.914 5.655 -10.752 1.00 90.94 107 ASP A CA 1
ATOM 874 C C . ASP A 1 107 ? 0.861 6.543 -10.068 1.00 90.94 107 ASP A C 1
ATOM 876 O O . ASP A 1 107 ? 0.019 7.115 -10.764 1.00 90.94 107 ASP A O 1
ATOM 880 N N . HIS A 1 108 ? 0.941 6.725 -8.746 1.00 94.31 108 HIS A N 1
ATOM 881 C CA . HIS A 1 108 ? 0.059 7.586 -7.953 1.00 94.31 108 HIS A CA 1
ATOM 882 C C . HIS A 1 108 ? 0.785 8.223 -6.758 1.00 94.31 108 HIS A C 1
ATOM 884 O O . HIS A 1 108 ? 1.896 7.832 -6.406 1.00 94.31 108 HIS A O 1
ATOM 890 N N . VAL A 1 109 ? 0.159 9.219 -6.122 1.00 96.62 109 VAL A N 1
ATOM 891 C CA . VAL A 1 109 ? 0.669 9.830 -4.883 1.00 96.62 109 VAL A CA 1
ATOM 892 C C . VAL A 1 109 ? -0.050 9.225 -3.681 1.00 96.62 109 VAL A C 1
ATOM 894 O O . VAL A 1 109 ? -1.279 9.146 -3.673 1.00 96.62 109 VAL A O 1
ATOM 897 N N . THR A 1 110 ? 0.709 8.816 -2.665 1.00 97.75 110 THR A N 1
ATOM 898 C CA . THR A 1 110 ? 0.170 8.262 -1.417 1.00 97.75 110 THR A CA 1
ATOM 899 C C . THR A 1 110 ? -0.677 9.285 -0.660 1.00 97.75 110 THR A C 1
ATOM 901 O O . THR A 1 110 ? -0.329 10.462 -0.555 1.00 97.75 110 THR A O 1
ATOM 904 N N . ALA A 1 111 ? -1.766 8.817 -0.058 1.00 97.56 111 ALA A N 1
ATOM 905 C CA . ALA A 1 111 ? -2.613 9.593 0.843 1.00 97.56 111 ALA A CA 1
ATOM 906 C C . ALA A 1 111 ? -2.116 9.625 2.295 1.00 97.56 111 ALA A C 1
ATOM 908 O O . ALA A 1 111 ? -2.749 10.249 3.144 1.00 97.56 111 ALA A O 1
ATOM 909 N N . THR A 1 112 ? -1.045 8.903 2.630 1.00 97.88 112 THR A N 1
ATOM 910 C CA . THR A 1 112 ? -0.654 8.645 4.025 1.00 97.88 112 THR A CA 1
ATOM 911 C C . THR A 1 112 ? -0.485 9.917 4.848 1.00 97.88 112 THR A C 1
ATOM 913 O O . THR A 1 112 ? -1.080 10.005 5.921 1.00 97.88 112 THR A O 1
ATOM 916 N N . ALA A 1 113 ? 0.242 10.931 4.368 1.00 96.94 113 ALA A N 1
ATOM 917 C CA . ALA A 1 113 ? 0.360 12.194 5.099 1.00 96.94 113 ALA A CA 1
ATOM 918 C C . ALA A 1 113 ? -0.983 12.912 5.288 1.00 96.94 113 ALA A C 1
ATOM 920 O O . ALA A 1 113 ? -1.233 13.436 6.374 1.00 96.94 113 ALA A O 1
ATOM 921 N N . GLU A 1 114 ? -1.838 12.909 4.268 1.00 96.62 114 GLU A N 1
ATOM 922 C CA . GLU A 1 114 ? -3.149 13.560 4.290 1.00 96.62 114 GLU A CA 1
ATOM 923 C C . GLU A 1 114 ? -4.099 12.886 5.288 1.00 96.62 114 GLU A C 1
ATOM 925 O O . GLU A 1 114 ? -4.695 13.543 6.142 1.00 96.62 114 GLU A O 1
ATOM 930 N N . LEU A 1 115 ? -4.136 11.552 5.285 1.00 97.62 115 LEU A N 1
ATOM 931 C CA . LEU A 1 115 ? -4.907 10.761 6.242 1.00 97.62 115 LEU A CA 1
ATOM 932 C C . LEU A 1 115 ? -4.491 11.038 7.688 1.00 97.62 115 LEU A C 1
ATOM 934 O O . LEU A 1 115 ? -5.352 11.099 8.559 1.00 97.62 115 LEU A O 1
ATOM 938 N N . ARG A 1 116 ? -3.199 11.254 7.967 1.00 96.38 116 ARG A N 1
ATOM 939 C CA . ARG A 1 116 ? -2.744 11.619 9.322 1.00 96.38 116 ARG A CA 1
ATOM 940 C C . ARG A 1 116 ? -3.186 13.011 9.754 1.00 96.38 116 ARG A C 1
ATOM 942 O O . ARG A 1 116 ? -3.373 13.229 10.946 1.00 96.38 116 ARG A O 1
ATOM 949 N N . LYS A 1 117 ? -3.318 13.967 8.827 1.00 95.56 117 LYS A N 1
ATOM 950 C CA . LYS A 1 117 ? -3.844 15.297 9.173 1.00 95.56 117 LYS A CA 1
ATOM 951 C C . LYS A 1 117 ? -5.302 15.192 9.612 1.00 95.56 117 LYS A C 1
ATOM 953 O O . LYS A 1 117 ? -5.682 15.782 10.618 1.00 95.56 117 LYS A O 1
ATOM 958 N N . LEU A 1 118 ? -6.091 14.418 8.865 1.00 96.81 118 LEU A N 1
ATOM 959 C CA . LEU A 1 118 ? -7.526 14.237 9.094 1.00 96.81 118 LEU A CA 1
ATOM 960 C C . LEU A 1 118 ? -7.825 13.264 10.245 1.00 96.81 118 LEU A C 1
ATOM 962 O O . LEU A 1 118 ? -8.844 13.390 10.919 1.00 96.81 118 LEU A O 1
ATOM 966 N N . VAL A 1 119 ? -6.921 12.316 10.500 1.00 97.25 119 VAL A N 1
ATOM 967 C CA . VAL A 1 119 ? -6.991 11.336 11.588 1.00 97.25 119 VAL A CA 1
ATOM 968 C C . VAL A 1 119 ? -5.684 11.390 12.391 1.00 97.25 119 VAL A C 1
ATOM 970 O O . VAL A 1 119 ? -4.777 10.598 12.134 1.00 97.25 119 VAL A O 1
ATOM 973 N N . PRO A 1 120 ? -5.569 12.282 13.394 1.00 93.12 120 PRO A N 1
ATOM 974 C CA . PRO A 1 120 ? -4.314 12.508 14.124 1.00 93.12 120 PRO A CA 1
ATOM 975 C C . PRO A 1 120 ? -3.733 11.280 14.843 1.00 93.12 120 PRO A C 1
ATOM 977 O O . PRO A 1 120 ? -2.537 11.231 15.120 1.00 93.12 120 PRO A O 1
ATOM 980 N N . GLU A 1 121 ? -4.561 10.278 15.160 1.00 94.19 121 GLU A N 1
ATOM 981 C CA . GLU A 1 121 ? -4.105 9.011 15.751 1.00 94.19 121 GLU A CA 1
ATOM 982 C C . GLU A 1 121 ? -3.461 8.053 14.736 1.00 94.19 121 GLU A C 1
ATOM 984 O O . GLU A 1 121 ? -2.772 7.108 15.135 1.00 94.19 121 GLU A O 1
ATOM 989 N N . CYS A 1 122 ? -3.691 8.272 13.439 1.00 98.00 122 CYS A N 1
ATOM 990 C CA . CYS A 1 122 ? -3.150 7.443 12.377 1.00 98.00 122 CYS A CA 1
ATOM 991 C C . CYS A 1 122 ? -1.644 7.686 12.234 1.00 98.00 122 CYS A C 1
ATOM 993 O O . CYS A 1 122 ? -1.175 8.824 12.218 1.00 98.00 122 CYS A O 1
ATOM 995 N N . LYS A 1 123 ? -0.871 6.608 12.082 1.00 98.56 123 LYS A N 1
ATOM 996 C CA . LYS A 1 123 ? 0.564 6.672 11.772 1.00 98.56 123 LYS A CA 1
ATOM 997 C C . LYS A 1 123 ? 0.838 6.100 10.392 1.00 98.56 123 LYS A C 1
ATOM 999 O O . LYS A 1 123 ? 0.274 5.068 10.029 1.00 98.56 123 LYS A O 1
ATOM 1004 N N . SER A 1 124 ? 1.730 6.746 9.647 1.00 98.50 124 SER A N 1
ATOM 1005 C CA . SER A 1 124 ? 2.182 6.201 8.372 1.00 98.50 124 SER A CA 1
ATOM 1006 C C . SER A 1 124 ? 3.230 5.109 8.569 1.00 98.50 124 SER A C 1
ATOM 1008 O O . SER A 1 124 ? 4.057 5.209 9.483 1.00 98.50 124 SER A O 1
ATOM 1010 N N . PHE A 1 125 ? 3.227 4.084 7.718 1.00 98.19 125 PHE A N 1
ATOM 1011 C CA . PHE A 1 125 ? 4.321 3.116 7.669 1.00 98.19 125 PHE A CA 1
ATOM 1012 C C . PHE A 1 125 ? 4.718 2.721 6.248 1.00 98.19 125 PHE A C 1
ATOM 1014 O O . PHE A 1 125 ? 3.914 2.774 5.322 1.00 98.19 125 PHE A O 1
ATOM 1021 N N . ILE A 1 126 ? 5.972 2.315 6.085 1.00 96.50 126 ILE A N 1
ATOM 1022 C CA . ILE A 1 126 ? 6.514 1.819 4.817 1.00 96.50 126 ILE A CA 1
ATOM 1023 C C . ILE A 1 126 ? 7.694 0.883 5.095 1.00 96.50 126 ILE A C 1
ATOM 1025 O O . ILE A 1 126 ? 8.270 0.897 6.185 1.00 96.50 126 ILE A O 1
ATOM 1029 N N . SER A 1 127 ? 8.070 0.047 4.131 1.00 90.75 127 SER A N 1
ATOM 1030 C CA . SER A 1 127 ? 9.306 -0.739 4.223 1.00 90.75 127 SER A CA 1
ATOM 1031 C C . SER A 1 127 ? 10.543 0.164 4.301 1.00 90.75 127 SER A C 1
ATOM 1033 O O . SER A 1 127 ? 10.674 1.103 3.515 1.00 90.75 127 SER A O 1
ATOM 1035 N N . HIS A 1 128 ? 11.491 -0.145 5.188 1.00 89.00 128 HIS A N 1
ATOM 1036 C CA . HIS A 1 128 ? 12.781 0.548 5.280 1.00 89.00 128 HIS A CA 1
ATOM 1037 C C . HIS A 1 128 ? 13.566 0.463 3.963 1.00 89.00 128 HIS A C 1
ATOM 1039 O O . HIS A 1 128 ? 14.222 1.422 3.566 1.00 89.00 128 HIS A O 1
ATOM 1045 N N . ALA A 1 129 ? 13.431 -0.653 3.238 1.00 84.44 129 ALA A N 1
ATOM 1046 C CA . ALA A 1 129 ? 14.080 -0.860 1.946 1.00 84.44 129 ALA A CA 1
ATOM 1047 C C . ALA A 1 129 ? 13.600 0.115 0.852 1.00 84.44 129 ALA A C 1
ATOM 1049 O O . ALA A 1 129 ? 14.283 0.266 -0.155 1.00 84.44 129 ALA A O 1
ATOM 1050 N N . SER A 1 130 ? 12.458 0.793 1.039 1.00 86.00 130 SER A N 1
ATOM 1051 C CA . SER A 1 130 ? 11.958 1.796 0.086 1.00 86.00 130 SER A CA 1
ATOM 1052 C C . SER A 1 130 ? 12.775 3.094 0.074 1.00 86.00 130 SER A C 1
ATOM 1054 O O . SER A 1 130 ? 12.687 3.861 -0.880 1.00 86.00 130 SER A O 1
ATOM 1056 N N . GLY A 1 131 ? 13.512 3.389 1.153 1.00 89.00 131 GLY A N 1
ATOM 1057 C CA . GLY A 1 131 ? 14.186 4.675 1.359 1.00 89.00 131 GLY A CA 1
ATOM 1058 C C . GLY A 1 131 ? 13.250 5.876 1.576 1.00 89.00 131 GLY A C 1
ATOM 1059 O O . GLY A 1 131 ? 13.732 6.989 1.794 1.00 89.00 131 GLY A O 1
ATOM 1060 N N . ALA A 1 132 ? 11.930 5.683 1.523 1.00 93.88 132 ALA A N 1
ATOM 1061 C CA . ALA A 1 132 ? 10.941 6.735 1.715 1.00 93.88 132 ALA A CA 1
ATOM 1062 C C . ALA A 1 132 ? 10.685 7.020 3.203 1.00 93.88 132 ALA A C 1
ATOM 1064 O O . ALA A 1 132 ? 10.873 6.171 4.078 1.00 93.88 132 ALA A O 1
ATOM 1065 N N . LYS A 1 133 ? 10.241 8.244 3.500 1.00 95.38 133 LYS A N 1
ATOM 1066 C CA . LYS A 1 133 ? 9.899 8.668 4.862 1.00 95.38 133 LYS A CA 1
ATOM 1067 C C . LYS A 1 133 ? 8.499 8.187 5.257 1.00 95.38 133 LYS A C 1
ATOM 1069 O O . LYS A 1 133 ? 7.582 8.219 4.448 1.00 95.38 133 LYS A O 1
ATOM 1074 N N . ALA A 1 134 ? 8.335 7.825 6.527 1.00 97.31 134 ALA A N 1
ATOM 1075 C CA . ALA A 1 134 ? 7.054 7.555 7.185 1.00 97.31 134 ALA A CA 1
ATOM 1076 C C . ALA A 1 134 ? 7.211 7.729 8.711 1.00 97.31 134 ALA A C 1
ATOM 1078 O O . ALA A 1 134 ? 8.327 7.930 9.194 1.00 97.31 134 ALA A O 1
ATOM 1079 N N . ASN A 1 135 ? 6.130 7.635 9.499 1.00 97.81 135 ASN A N 1
ATOM 1080 C CA . ASN A 1 135 ? 6.263 7.598 10.965 1.00 97.81 135 ASN A CA 1
ATOM 1081 C C . ASN A 1 135 ? 6.937 6.315 11.461 1.00 97.81 135 ASN A C 1
ATOM 1083 O O . ASN A 1 135 ? 7.574 6.340 12.512 1.00 97.81 135 ASN A O 1
ATOM 1087 N N . ILE A 1 136 ? 6.748 5.205 10.748 1.00 98.06 136 ILE A N 1
ATOM 1088 C CA . ILE A 1 136 ? 7.298 3.891 11.081 1.00 98.06 136 ILE A CA 1
ATOM 1089 C C . ILE A 1 136 ? 7.935 3.301 9.820 1.00 98.06 136 ILE A C 1
ATOM 1091 O O . ILE A 1 136 ? 7.275 3.178 8.792 1.00 98.06 136 ILE A O 1
ATOM 1095 N N . THR A 1 137 ? 9.204 2.903 9.890 1.00 96.75 137 THR A N 1
ATOM 1096 C CA . THR A 1 137 ? 9.856 2.138 8.817 1.00 96.75 137 THR A CA 1
ATOM 1097 C C . THR A 1 137 ? 10.079 0.712 9.278 1.00 96.75 137 THR A C 1
ATOM 1099 O O . THR A 1 137 ? 10.647 0.527 10.349 1.00 96.75 137 THR A O 1
ATOM 1102 N N . LEU A 1 138 ? 9.651 -0.263 8.479 1.00 94.69 138 LEU A N 1
ATOM 1103 C CA . LEU A 1 138 ? 9.708 -1.681 8.837 1.00 94.69 138 LEU A CA 1
ATOM 1104 C C . LEU A 1 138 ? 10.886 -2.388 8.166 1.00 94.69 138 LEU A C 1
ATOM 1106 O O . LEU A 1 138 ? 11.067 -2.262 6.953 1.00 94.69 138 LEU A O 1
ATOM 1110 N N . VAL A 1 139 ? 11.642 -3.177 8.923 1.00 92.50 139 VAL A N 1
ATOM 1111 C CA . VAL A 1 139 ? 12.578 -4.171 8.373 1.00 92.50 139 VAL A CA 1
ATOM 1112 C C . VAL A 1 139 ? 11.941 -5.564 8.333 1.00 92.50 139 VAL A C 1
ATOM 1114 O O . VAL A 1 139 ? 10.864 -5.798 8.881 1.00 92.50 139 VAL A O 1
ATOM 1117 N N . ASN A 1 140 ? 12.586 -6.506 7.642 1.00 89.62 140 ASN A N 1
ATOM 1118 C CA . ASN A 1 140 ? 12.063 -7.865 7.482 1.00 89.62 140 ASN A CA 1
ATOM 1119 C C . ASN A 1 140 ? 11.786 -8.534 8.837 1.00 89.62 140 ASN A C 1
ATOM 1121 O O . ASN A 1 140 ? 12.657 -8.568 9.703 1.00 89.62 140 ASN A O 1
ATOM 1125 N N . GLY A 1 141 ? 10.592 -9.107 8.985 1.00 90.25 141 GLY A N 1
ATOM 1126 C CA . GLY A 1 141 ? 10.135 -9.785 10.199 1.00 90.25 141 GLY A CA 1
ATOM 1127 C C . GLY A 1 141 ? 9.449 -8.873 11.220 1.00 90.25 141 GLY A C 1
ATOM 1128 O O . GLY A 1 141 ? 8.815 -9.383 12.142 1.00 90.25 141 GLY A O 1
ATOM 1129 N N . GLU A 1 142 ? 9.514 -7.547 11.067 1.00 95.56 142 GLU A N 1
ATOM 1130 C CA . GLU A 1 142 ? 8.767 -6.629 11.930 1.00 95.56 142 GLU A CA 1
ATOM 1131 C C . GLU A 1 142 ? 7.278 -6.606 11.585 1.00 95.56 142 GLU A C 1
ATOM 1133 O O . GLU A 1 142 ? 6.869 -6.876 10.453 1.00 95.56 142 GLU A O 1
ATOM 1138 N N . THR A 1 143 ? 6.448 -6.262 12.572 1.00 96.81 143 THR A N 1
ATOM 1139 C CA . THR A 1 143 ? 4.991 -6.361 12.448 1.00 96.81 143 THR A CA 1
ATOM 1140 C C . THR A 1 143 ? 4.261 -5.072 12.807 1.00 96.81 143 THR A C 1
ATOM 1142 O O . THR A 1 143 ? 4.602 -4.423 13.795 1.00 96.81 143 THR A O 1
ATOM 1145 N N . ILE A 1 144 ? 3.174 -4.774 12.089 1.00 97.88 144 ILE A N 1
ATOM 1146 C CA . ILE A 1 144 ? 2.167 -3.777 12.482 1.00 97.88 144 ILE A CA 1
ATOM 1147 C C . ILE A 1 144 ? 0.947 -4.504 13.044 1.00 97.88 144 ILE A C 1
ATOM 1149 O O . ILE A 1 144 ? 0.279 -5.254 12.330 1.00 97.88 144 ILE A O 1
ATOM 1153 N N . GLN A 1 145 ? 0.656 -4.274 14.324 1.00 98.00 145 GLN A N 1
ATOM 1154 C CA . GLN A 1 145 ? -0.486 -4.851 15.035 1.00 98.00 145 GLN A CA 1
ATOM 1155 C C . GLN A 1 145 ? -1.709 -3.923 14.964 1.00 98.00 145 GLN A C 1
ATOM 1157 O O . GLN A 1 145 ? -1.589 -2.719 15.169 1.00 98.00 145 GLN A O 1
ATOM 1162 N N . PHE A 1 146 ? -2.895 -4.488 14.746 1.00 97.38 146 PHE A N 1
ATOM 1163 C CA . PHE A 1 146 ? -4.189 -3.806 14.803 1.00 97.38 146 PHE A CA 1
ATOM 1164 C C . PHE A 1 146 ? -5.260 -4.763 15.361 1.00 97.38 146 PHE A C 1
ATOM 1166 O O . PHE A 1 146 ? -5.677 -5.740 14.733 1.00 97.38 146 PHE A O 1
ATOM 1173 N N . GLY A 1 147 ? -5.706 -4.519 16.592 1.00 96.06 147 GLY A N 1
ATOM 1174 C CA . GLY A 1 147 ? -6.572 -5.430 17.335 1.00 96.06 147 GLY A CA 1
ATOM 1175 C C . GLY A 1 147 ? -5.946 -6.811 17.517 1.00 96.06 147 GLY A C 1
ATOM 1176 O O . GLY A 1 147 ? -4.799 -6.933 17.927 1.00 96.06 147 GLY A O 1
ATOM 1177 N N . ASP A 1 148 ? -6.695 -7.860 17.176 1.00 95.31 148 ASP A N 1
ATOM 1178 C CA . ASP A 1 148 ? -6.234 -9.255 17.248 1.00 95.31 148 ASP A CA 1
ATOM 1179 C C . ASP A 1 148 ? -5.462 -9.705 15.977 1.00 95.31 148 ASP A C 1
ATOM 1181 O O . ASP A 1 148 ? -5.319 -10.912 15.747 1.00 95.31 148 ASP A O 1
ATOM 1185 N N . TYR A 1 149 ? -5.046 -8.774 15.110 1.00 96.50 149 TYR A N 1
ATOM 1186 C CA . TYR A 1 149 ? -4.407 -9.036 13.814 1.00 96.50 149 TYR A CA 1
ATOM 1187 C C . TYR A 1 149 ? -3.077 -8.303 13.677 1.00 96.50 149 TYR A C 1
ATOM 1189 O O . TYR A 1 149 ? -2.890 -7.234 14.248 1.00 96.50 149 TYR A O 1
ATOM 1197 N N . CYS A 1 150 ? -2.183 -8.849 12.861 1.00 96.44 150 CYS A N 1
ATOM 1198 C CA . CYS A 1 150 ? -0.979 -8.159 12.431 1.00 96.44 150 CYS A CA 1
ATOM 1199 C C . CYS A 1 150 ? -0.661 -8.443 10.967 1.00 96.44 150 CYS A C 1
ATOM 1201 O O . CYS A 1 150 ? -1.120 -9.439 10.392 1.00 96.44 150 CYS A O 1
ATOM 1203 N N . ILE A 1 151 ? 0.140 -7.550 10.393 1.00 95.56 151 ILE A N 1
ATOM 1204 C CA . ILE A 1 151 ? 0.881 -7.787 9.158 1.00 95.56 151 ILE A CA 1
ATOM 1205 C C . ILE A 1 151 ? 2.375 -7.825 9.474 1.00 95.56 151 ILE A C 1
ATOM 1207 O O . ILE A 1 151 ? 2.859 -6.988 10.230 1.00 95.56 151 ILE A O 1
ATOM 1211 N N . GLU A 1 152 ? 3.090 -8.795 8.915 1.00 93.94 152 GLU A N 1
ATOM 1212 C CA . GLU A 1 152 ? 4.551 -8.900 8.957 1.00 93.94 152 GLU A CA 1
ATOM 1213 C C . GLU A 1 152 ? 5.144 -8.328 7.668 1.00 93.94 152 GLU A C 1
ATOM 1215 O O . GLU A 1 152 ? 4.673 -8.646 6.573 1.00 93.94 152 GLU A O 1
ATOM 1220 N N . ALA A 1 153 ? 6.183 -7.506 7.790 1.00 91.44 153 ALA A N 1
ATOM 1221 C CA . ALA A 1 153 ? 6.940 -6.995 6.661 1.00 91.44 153 ALA A CA 1
ATOM 1222 C C . ALA A 1 153 ? 7.934 -8.040 6.140 1.00 91.44 153 ALA A C 1
ATOM 1224 O O . ALA A 1 153 ? 8.760 -8.574 6.881 1.00 91.44 153 ALA A O 1
ATOM 1225 N N . ARG A 1 154 ? 7.887 -8.297 4.833 1.00 85.31 154 ARG A N 1
ATOM 1226 C CA . ARG A 1 154 ? 8.856 -9.103 4.084 1.00 85.31 154 ARG A CA 1
ATOM 1227 C C . ARG A 1 154 ? 9.267 -8.321 2.847 1.00 85.31 154 ARG A C 1
ATOM 1229 O O . ARG A 1 154 ? 8.629 -8.398 1.802 1.00 85.31 154 ARG A O 1
ATOM 1236 N N . CYS A 1 155 ? 10.329 -7.539 2.979 1.00 83.31 155 CYS A N 1
ATOM 1237 C CA . CYS A 1 155 ? 10.740 -6.524 2.019 1.00 83.31 155 CYS A CA 1
ATOM 1238 C C . CYS A 1 155 ? 9.597 -5.517 1.799 1.00 83.31 155 CYS A C 1
ATOM 1240 O O . CYS A 1 155 ? 9.204 -4.837 2.747 1.00 83.31 155 CYS A O 1
ATOM 1242 N N . ILE A 1 156 ? 9.052 -5.438 0.587 1.00 84.38 156 ILE A N 1
ATOM 1243 C CA . ILE A 1 156 ? 7.900 -4.598 0.223 1.00 84.38 156 ILE A CA 1
ATOM 1244 C C . ILE A 1 156 ? 6.564 -5.368 0.228 1.00 84.38 156 ILE A C 1
ATOM 1246 O O . ILE A 1 156 ? 5.524 -4.819 -0.117 1.00 84.38 156 ILE A O 1
ATOM 1250 N N . THR A 1 157 ? 6.575 -6.645 0.629 1.00 87.06 157 THR A N 1
ATOM 1251 C CA . THR A 1 157 ? 5.374 -7.478 0.800 1.00 87.06 157 THR A CA 1
ATOM 1252 C C . THR A 1 157 ? 4.918 -7.479 2.258 1.00 87.06 157 THR A C 1
ATOM 1254 O O . THR A 1 157 ? 5.731 -7.597 3.175 1.00 87.06 157 THR A O 1
ATOM 1257 N N . TYR A 1 158 ? 3.605 -7.427 2.479 1.00 90.75 158 TYR A N 1
ATOM 1258 C CA . TYR A 1 158 ? 2.990 -7.524 3.803 1.00 90.75 158 TYR A CA 1
ATOM 1259 C C . TYR A 1 158 ? 2.182 -8.809 3.955 1.00 90.75 158 TYR A C 1
ATOM 1261 O O . TYR A 1 158 ? 1.275 -9.080 3.169 1.00 90.75 158 TYR A O 1
ATOM 1269 N N . VAL A 1 159 ? 2.483 -9.593 4.991 1.00 90.94 159 VAL A N 1
ATOM 1270 C CA . VAL A 1 159 ? 1.903 -10.925 5.211 1.00 90.94 159 VAL A CA 1
ATOM 1271 C C . VAL A 1 159 ? 0.987 -10.926 6.425 1.00 90.94 159 VAL A C 1
ATOM 1273 O O . VAL A 1 159 ? 1.423 -10.631 7.533 1.00 90.94 159 VAL A O 1
ATOM 1276 N N . CYS A 1 160 ? -0.271 -11.330 6.249 1.00 91.31 160 CYS A N 1
ATOM 1277 C CA . CYS A 1 160 ? -1.172 -11.609 7.361 1.00 91.31 160 CYS A CA 1
ATOM 1278 C C . CYS A 1 160 ? -1.227 -13.119 7.617 1.00 91.31 160 CYS A C 1
ATOM 1280 O O . CYS A 1 160 ? -2.000 -13.845 6.989 1.00 91.31 160 CYS A O 1
ATOM 1282 N N . HIS A 1 161 ? -0.432 -13.611 8.571 1.00 89.44 161 HIS A N 1
ATOM 1283 C CA . HIS A 1 161 ? -0.363 -15.049 8.882 1.00 89.44 161 HIS A CA 1
ATOM 1284 C C . HIS A 1 161 ? -1.690 -15.632 9.356 1.00 89.44 161 HIS A C 1
ATOM 1286 O O . HIS A 1 161 ? -2.054 -16.744 8.979 1.00 89.44 161 HIS A O 1
ATOM 1292 N N . LYS A 1 162 ? -2.434 -14.868 10.163 1.00 90.00 162 LYS A N 1
ATOM 1293 C CA . LYS A 1 162 ? -3.693 -15.316 10.770 1.00 90.00 162 LYS A CA 1
ATOM 1294 C C . LYS A 1 162 ? -4.774 -15.625 9.733 1.00 90.00 162 LYS A C 1
ATOM 1296 O O . LYS A 1 162 ? -5.520 -16.581 9.911 1.00 90.00 162 LYS A O 1
ATOM 1301 N N . GLU A 1 163 ? -4.836 -14.836 8.664 1.00 88.06 163 GLU A N 1
ATOM 1302 C CA . GLU A 1 163 ? -5.805 -14.993 7.568 1.00 88.06 163 GLU A CA 1
ATOM 1303 C C . GLU A 1 163 ? -5.159 -15.590 6.301 1.00 88.06 163 GLU A C 1
ATOM 1305 O O . GLU A 1 163 ? -5.826 -15.775 5.289 1.00 88.06 163 GLU A O 1
ATOM 1310 N N . ARG A 1 164 ? -3.865 -15.938 6.362 1.00 88.38 164 ARG A N 1
ATOM 1311 C CA . ARG A 1 164 ? -3.092 -16.629 5.315 1.00 88.38 164 ARG A CA 1
ATOM 1312 C C . ARG A 1 164 ? -3.089 -15.933 3.947 1.00 88.38 164 ARG A C 1
ATOM 1314 O O . ARG A 1 164 ? -3.054 -16.617 2.920 1.00 88.38 164 ARG A O 1
ATOM 1321 N N . PHE A 1 165 ? -3.044 -14.604 3.922 1.00 87.44 165 PHE A N 1
ATOM 1322 C CA . PHE A 1 165 ? -2.882 -13.829 2.687 1.00 87.44 165 PHE A CA 1
ATOM 1323 C C . PHE A 1 165 ? -1.670 -12.894 2.741 1.00 87.44 165 PHE A C 1
ATOM 1325 O O . PHE A 1 165 ? -1.192 -12.543 3.823 1.00 87.44 165 PHE A O 1
ATOM 1332 N N . ALA A 1 166 ? -1.185 -12.482 1.571 1.00 89.81 166 ALA A N 1
ATOM 1333 C CA . ALA A 1 166 ? -0.167 -11.447 1.427 1.00 89.81 166 ALA A CA 1
ATOM 1334 C C . ALA A 1 166 ? -0.599 -10.354 0.446 1.00 89.81 166 ALA A C 1
ATOM 1336 O O . ALA A 1 166 ? -1.298 -10.611 -0.532 1.00 89.81 166 ALA A O 1
ATOM 1337 N N . MET A 1 167 ? -0.149 -9.134 0.719 1.00 89.94 167 MET A N 1
ATOM 1338 C CA . MET A 1 167 ? -0.220 -7.982 -0.177 1.00 89.94 167 MET A CA 1
ATOM 1339 C C . MET A 1 167 ? 1.182 -7.774 -0.730 1.00 89.94 167 MET A C 1
ATOM 1341 O O . MET A 1 167 ? 2.094 -7.419 0.016 1.00 89.94 167 MET A O 1
ATOM 1345 N N . THR A 1 168 ? 1.365 -8.080 -2.009 1.00 87.62 168 THR A N 1
ATOM 1346 C CA . THR A 1 168 ? 2.690 -8.221 -2.633 1.00 87.62 168 THR A CA 1
ATOM 1347 C C . THR A 1 168 ? 3.204 -6.940 -3.284 1.00 87.62 168 THR A C 1
ATOM 1349 O O . THR A 1 168 ? 4.324 -6.929 -3.801 1.00 87.62 168 THR A O 1
ATOM 1352 N N . GLY A 1 169 ? 2.397 -5.871 -3.260 1.00 85.62 169 GLY A N 1
ATOM 1353 C CA . GLY A 1 169 ? 2.646 -4.652 -4.026 1.00 85.62 169 GLY A CA 1
ATOM 1354 C C . GLY A 1 169 ? 2.958 -4.993 -5.481 1.00 85.62 169 GLY A C 1
ATOM 1355 O O . GLY A 1 169 ? 2.420 -5.953 -6.037 1.00 85.62 169 GLY A O 1
ATOM 1356 N N . ASP A 1 170 ? 3.934 -4.290 -6.040 1.00 85.44 170 ASP A N 1
ATOM 1357 C CA . ASP A 1 170 ? 4.407 -4.539 -7.399 1.00 85.44 170 ASP A CA 1
ATOM 1358 C C . ASP A 1 170 ? 5.464 -5.652 -7.488 1.00 85.44 170 ASP A C 1
ATOM 1360 O O . ASP A 1 170 ? 5.986 -5.916 -8.564 1.00 85.44 170 ASP A O 1
ATOM 1364 N N . THR A 1 171 ? 5.783 -6.380 -6.408 1.00 83.75 171 THR A N 1
ATOM 1365 C CA . THR A 1 171 ? 6.731 -7.513 -6.522 1.00 83.75 171 THR A CA 1
ATOM 1366 C C . THR A 1 171 ? 6.142 -8.625 -7.383 1.00 83.75 171 THR A C 1
ATOM 1368 O O . THR A 1 171 ? 6.763 -9.091 -8.336 1.00 83.75 171 THR A O 1
ATOM 1371 N N . LEU A 1 172 ? 4.918 -9.039 -7.062 1.00 84.94 172 LEU A N 1
ATOM 1372 C CA . LEU A 1 172 ? 4.211 -10.110 -7.749 1.00 84.94 172 LEU A CA 1
ATOM 1373 C C . LEU A 1 172 ? 2.840 -9.609 -8.172 1.00 84.94 172 LEU A C 1
ATOM 1375 O O . LEU A 1 172 ? 2.046 -9.178 -7.338 1.00 84.94 172 LEU A O 1
ATOM 1379 N N . LEU A 1 173 ? 2.574 -9.716 -9.471 1.00 84.75 173 LEU A N 1
ATOM 1380 C CA . LEU A 1 173 ? 1.292 -9.395 -10.084 1.00 84.75 173 LEU A CA 1
ATOM 1381 C C . LEU A 1 173 ? 0.658 -10.692 -10.594 1.00 84.75 173 LEU A C 1
ATOM 1383 O O . LEU A 1 173 ? 1.347 -11.684 -10.831 1.00 84.75 173 LEU A O 1
ATOM 1387 N N . ILE A 1 174 ? -0.658 -10.698 -10.797 1.00 85.12 174 ILE A N 1
ATOM 1388 C CA . ILE A 1 174 ? -1.350 -11.874 -11.342 1.00 85.12 174 ILE A CA 1
ATOM 1389 C C . ILE A 1 174 ? -0.795 -12.169 -12.741 1.00 85.12 174 ILE A C 1
ATOM 1391 O O . ILE A 1 174 ? -0.919 -11.337 -13.639 1.00 85.12 174 ILE A O 1
ATOM 1395 N N . ARG A 1 175 ? -0.170 -13.344 -12.916 1.00 88.38 175 ARG A N 1
ATOM 1396 C CA . ARG A 1 175 ? 0.525 -13.754 -14.153 1.00 88.38 175 ARG A CA 1
ATOM 1397 C C . ARG A 1 175 ? 1.632 -12.785 -14.598 1.00 88.38 175 ARG A C 1
ATOM 1399 O O . ARG A 1 175 ? 1.945 -12.695 -15.785 1.00 88.38 175 ARG A O 1
ATOM 1406 N N . GLY A 1 176 ? 2.242 -12.065 -13.663 1.00 87.00 176 GLY A N 1
ATOM 1407 C CA . GLY A 1 176 ? 3.351 -11.170 -13.964 1.00 87.00 176 GLY A CA 1
ATOM 1408 C C . GLY A 1 176 ? 4.140 -10.759 -12.730 1.00 87.00 176 GLY A C 1
ATOM 1409 O O . GLY A 1 176 ? 4.081 -11.387 -11.680 1.00 87.00 176 GLY A O 1
ATOM 1410 N N . CYS A 1 177 ? 4.898 -9.686 -12.874 1.00 85.81 177 CYS A N 1
ATOM 1411 C CA . CYS A 1 177 ? 5.628 -9.019 -11.805 1.00 85.81 177 CYS A CA 1
ATOM 1412 C C . CYS A 1 177 ? 5.789 -7.547 -12.188 1.00 85.81 177 CYS A C 1
ATOM 1414 O O . CYS A 1 177 ? 5.636 -7.196 -13.368 1.00 85.81 177 CYS A O 1
ATOM 1416 N N . GLY A 1 178 ? 6.085 -6.692 -11.216 1.00 82.00 178 GLY A N 1
ATOM 1417 C CA . GLY A 1 178 ? 6.442 -5.305 -11.478 1.00 82.00 178 GLY A CA 1
ATOM 1418 C C . GLY A 1 178 ? 7.724 -5.197 -12.293 1.00 82.00 178 GLY A C 1
ATOM 1419 O O . GLY A 1 178 ? 8.476 -6.161 -12.478 1.00 82.00 178 GLY A O 1
ATOM 1420 N N . ARG A 1 179 ? 7.940 -3.997 -12.824 1.00 78.88 179 ARG A N 1
ATOM 1421 C CA . ARG A 1 179 ? 9.154 -3.643 -13.561 1.00 78.88 179 ARG A CA 1
ATOM 1422 C C . ARG A 1 179 ? 10.336 -3.476 -12.599 1.00 78.88 179 ARG A C 1
ATOM 1424 O O . ARG A 1 179 ? 10.138 -3.159 -11.430 1.00 78.88 179 ARG A O 1
ATOM 1431 N N . THR A 1 180 ? 11.557 -3.680 -13.086 1.00 78.00 180 THR A N 1
ATOM 1432 C CA . THR A 1 180 ? 12.789 -3.647 -12.267 1.00 78.00 180 THR A CA 1
ATOM 1433 C C . THR A 1 180 ? 13.818 -2.630 -12.754 1.00 78.00 180 THR A C 1
ATOM 1435 O O . THR A 1 180 ? 14.885 -2.496 -12.172 1.00 78.00 180 THR A O 1
ATOM 1438 N N . ASP A 1 181 ? 13.490 -1.879 -13.799 1.00 69.38 181 ASP A N 1
ATOM 1439 C CA . ASP A 1 181 ? 14.348 -0.898 -14.465 1.00 69.38 181 ASP A CA 1
ATOM 1440 C C . ASP A 1 181 ? 14.318 0.500 -13.814 1.00 69.38 181 ASP A C 1
ATOM 1442 O O . ASP A 1 181 ? 15.095 1.376 -14.190 1.00 69.38 181 ASP A O 1
ATOM 1446 N N . PHE A 1 182 ? 13.466 0.710 -12.805 1.00 67.44 182 PHE A N 1
ATOM 1447 C CA . PHE A 1 182 ? 13.377 1.944 -12.016 1.00 67.44 182 PHE A CA 1
ATOM 1448 C C . PHE A 1 182 ? 13.546 1.665 -10.516 1.00 67.44 182 PHE A C 1
ATOM 1450 O O . PHE A 1 182 ? 13.474 0.526 -10.064 1.00 67.44 182 PHE A O 1
ATOM 1457 N N . GLN A 1 183 ? 13.777 2.726 -9.733 1.00 67.56 183 GLN A N 1
ATOM 1458 C CA . GLN A 1 183 ? 13.749 2.707 -8.259 1.00 67.56 183 GLN A CA 1
ATOM 1459 C C . GLN A 1 183 ? 14.662 1.656 -7.595 1.00 67.56 183 GLN A C 1
ATOM 1461 O O . GLN A 1 183 ? 14.322 1.112 -6.549 1.00 67.56 183 GLN A O 1
ATOM 1466 N N . GLN A 1 184 ? 15.841 1.397 -8.176 1.00 63.19 184 GLN A N 1
ATOM 1467 C CA . GLN A 1 184 ? 16.792 0.378 -7.691 1.00 63.19 184 GLN A CA 1
ATOM 1468 C C . GLN A 1 184 ? 16.218 -1.053 -7.710 1.00 63.19 184 GLN A C 1
ATOM 1470 O O . GLN A 1 184 ? 16.592 -1.888 -6.882 1.00 63.19 184 GLN A O 1
ATOM 1475 N N . GLY A 1 185 ? 15.301 -1.332 -8.642 1.00 62.16 185 GLY A N 1
ATOM 1476 C CA . GLY A 1 185 ? 14.739 -2.658 -8.844 1.00 62.16 185 GLY A CA 1
ATOM 1477 C C . GLY A 1 185 ? 15.821 -3.716 -9.070 1.00 62.16 185 GLY A C 1
ATOM 1478 O O . GLY A 1 185 ? 16.829 -3.491 -9.734 1.00 62.16 185 GLY A O 1
ATOM 1479 N N . ASP A 1 186 ? 15.603 -4.888 -8.484 1.00 69.69 186 ASP A N 1
ATOM 1480 C CA . ASP A 1 186 ? 16.484 -6.042 -8.619 1.00 69.69 186 ASP A CA 1
ATOM 1481 C C . ASP A 1 186 ? 15.639 -7.224 -9.078 1.00 69.69 186 ASP A C 1
ATOM 1483 O O . ASP A 1 186 ? 14.779 -7.724 -8.345 1.00 69.69 186 ASP A O 1
ATOM 1487 N N . THR A 1 187 ? 15.887 -7.652 -10.313 1.00 73.44 187 THR A N 1
ATOM 1488 C CA . THR A 1 187 ? 15.160 -8.743 -10.958 1.00 73.44 187 THR A CA 1
ATOM 1489 C C . THR A 1 187 ? 15.230 -10.031 -10.147 1.00 73.44 187 THR A C 1
ATOM 1491 O O . THR A 1 187 ? 14.219 -10.713 -9.999 1.00 73.44 187 THR A O 1
ATOM 1494 N N . LEU A 1 188 ? 16.372 -10.341 -9.533 1.00 71.56 188 LEU A N 1
ATOM 1495 C CA . LEU A 1 188 ? 16.516 -11.568 -8.752 1.00 71.56 188 LEU A CA 1
ATOM 1496 C C . LEU A 1 188 ? 15.739 -11.497 -7.436 1.00 71.56 188 LEU A C 1
ATOM 1498 O O . LEU A 1 188 ? 15.228 -12.520 -6.977 1.00 71.56 188 LEU A O 1
ATOM 1502 N N . LYS A 1 189 ? 15.564 -10.301 -6.856 1.00 72.44 189 LYS A N 1
ATOM 1503 C CA . LYS A 1 189 ? 14.823 -10.154 -5.594 1.00 72.44 189 LYS A CA 1
ATOM 1504 C C . LYS A 1 189 ? 13.343 -10.494 -5.701 1.00 72.44 189 LYS A C 1
ATOM 1506 O O . LYS A 1 189 ? 12.748 -10.878 -4.696 1.00 72.44 189 LYS A O 1
ATOM 1511 N N . ILE A 1 190 ? 12.761 -10.407 -6.896 1.00 72.31 190 ILE A N 1
ATOM 1512 C CA . ILE A 1 190 ? 11.370 -10.812 -7.131 1.00 72.31 190 ILE A CA 1
ATOM 1513 C C . ILE A 1 190 ? 11.191 -12.313 -6.866 1.00 72.31 190 ILE A C 1
ATOM 1515 O O . ILE A 1 190 ? 10.176 -12.724 -6.307 1.00 72.31 190 ILE A O 1
ATOM 1519 N N . LEU A 1 191 ? 12.192 -13.134 -7.199 1.00 68.44 191 LEU A N 1
ATOM 1520 C CA . LEU A 1 191 ? 12.112 -14.591 -7.065 1.00 68.44 191 LEU A CA 1
ATOM 1521 C C . LEU A 1 191 ? 12.111 -15.059 -5.601 1.00 68.44 191 LEU A C 1
ATOM 1523 O O . LEU A 1 191 ? 11.538 -16.110 -5.304 1.00 68.44 191 LEU A O 1
ATOM 1527 N N . PHE A 1 192 ? 12.652 -14.260 -4.671 1.00 69.75 192 PHE A N 1
ATOM 1528 C CA . PHE A 1 192 ? 12.632 -14.579 -3.236 1.00 69.75 192 PHE A CA 1
ATOM 1529 C C . PHE A 1 192 ? 11.216 -14.709 -2.670 1.00 69.75 192 PHE A C 1
ATOM 1531 O O . PHE A 1 192 ? 11.027 -15.357 -1.643 1.00 69.75 192 PHE A O 1
ATOM 1538 N N . ILE A 1 193 ? 10.196 -14.166 -3.345 1.00 69.81 193 ILE A N 1
ATOM 1539 C CA . ILE A 1 193 ? 8.805 -14.280 -2.895 1.00 69.81 193 ILE A CA 1
ATOM 1540 C C . ILE A 1 193 ? 8.311 -15.733 -2.828 1.00 69.81 193 ILE A C 1
ATOM 1542 O O . ILE A 1 193 ? 7.392 -16.045 -2.073 1.00 69.81 193 ILE A O 1
ATOM 1546 N N . PHE A 1 194 ? 8.923 -16.637 -3.597 1.00 67.88 194 PHE A N 1
ATOM 1547 C CA . PHE A 1 194 ? 8.518 -18.038 -3.685 1.00 67.88 194 PHE A CA 1
ATOM 1548 C C . PHE A 1 194 ? 9.289 -18.984 -2.771 1.00 67.88 194 PHE A C 1
ATOM 1550 O O . PHE A 1 194 ? 8.922 -20.167 -2.683 1.00 67.88 194 PHE A O 1
ATOM 1557 N N . GLU A 1 195 ? 10.329 -18.494 -2.099 1.00 67.00 195 GLU A N 1
ATOM 1558 C CA . GLU A 1 195 ? 11.107 -19.319 -1.191 1.00 67.00 195 GLU A CA 1
ATOM 1559 C C . GLU A 1 195 ? 10.242 -19.811 -0.019 1.00 67.00 195 GLU A C 1
ATOM 1561 O O . GLU A 1 195 ? 9.395 -19.065 0.487 1.00 67.00 195 GLU A O 1
ATOM 1566 N N . PRO A 1 196 ? 10.438 -21.060 0.450 1.00 56.84 196 PRO A N 1
ATOM 1567 C CA . PRO A 1 196 ? 9.577 -21.671 1.464 1.00 56.84 196 PRO A CA 1
ATOM 1568 C C . PRO A 1 196 ? 9.474 -20.822 2.733 1.00 56.84 196 PRO A C 1
ATOM 1570 O O . PRO A 1 196 ? 8.407 -20.679 3.314 1.00 56.84 196 PRO A O 1
ATOM 1573 N N . HIS A 1 197 ? 10.572 -20.188 3.138 1.00 58.53 197 HIS A N 1
ATOM 1574 C CA . HIS A 1 197 ? 10.606 -19.352 4.335 1.00 58.53 197 HIS A CA 1
ATOM 1575 C C . HIS A 1 197 ? 9.936 -17.983 4.140 1.00 58.53 197 HIS A C 1
ATOM 1577 O O . HIS A 1 197 ? 9.569 -17.338 5.125 1.00 58.53 197 HIS A O 1
ATOM 1583 N N . HIS A 1 198 ? 9.714 -17.559 2.892 1.00 55.94 198 HIS A N 1
ATOM 1584 C CA . HIS A 1 198 ? 9.342 -16.196 2.522 1.00 55.94 198 HIS A CA 1
ATOM 1585 C C . HIS A 1 198 ? 7.851 -15.995 2.253 1.00 55.94 198 HIS A C 1
ATOM 1587 O O . HIS A 1 198 ? 7.366 -14.894 2.520 1.00 55.94 198 HIS A O 1
ATOM 1593 N N . LEU A 1 199 ? 7.078 -17.025 1.892 1.00 62.69 199 LEU A N 1
ATOM 1594 C CA . LEU A 1 199 ? 5.623 -16.874 1.782 1.00 62.69 199 LEU A CA 1
ATOM 1595 C C . LEU A 1 199 ? 4.852 -18.200 1.946 1.00 62.69 199 LEU A C 1
ATOM 1597 O O . LEU A 1 199 ? 4.794 -19.025 1.041 1.00 62.69 199 LEU A O 1
ATOM 1601 N N . HIS A 1 200 ? 4.201 -18.385 3.103 1.00 58.91 200 HIS A N 1
ATOM 1602 C CA . HIS A 1 200 ? 3.294 -19.517 3.385 1.00 58.91 200 HIS A CA 1
ATOM 1603 C C . HIS A 1 200 ? 1.808 -19.146 3.212 1.00 58.91 200 HIS A C 1
ATOM 1605 O O . HIS A 1 200 ? 0.926 -19.677 3.900 1.00 58.91 200 HIS A O 1
ATOM 1611 N N . THR A 1 201 ? 1.509 -18.187 2.338 1.00 61.06 201 THR A N 1
ATOM 1612 C CA . THR A 1 201 ? 0.148 -17.682 2.140 1.00 61.06 201 THR A CA 1
ATOM 1613 C C . THR A 1 201 ? -0.600 -18.499 1.103 1.00 61.06 201 THR A C 1
ATOM 1615 O O . THR A 1 201 ? -0.032 -18.975 0.125 1.00 61.06 201 THR A O 1
ATOM 1618 N N . GLN A 1 202 ? -1.903 -18.652 1.310 1.00 66.69 202 GLN A N 1
ATOM 1619 C CA . GLN A 1 202 ? -2.783 -19.277 0.325 1.00 66.69 202 GLN A CA 1
ATOM 1620 C C . GLN A 1 202 ? -3.236 -18.271 -0.732 1.00 66.69 202 GLN A C 1
ATOM 1622 O O . GLN A 1 202 ? -3.517 -18.666 -1.856 1.00 66.69 202 GLN A O 1
ATOM 1627 N N . GLN A 1 203 ? -3.291 -16.984 -0.382 1.00 71.69 203 GLN A N 1
ATOM 1628 C CA . GLN A 1 203 ? -3.816 -15.933 -1.250 1.00 71.69 203 GLN A CA 1
ATOM 1629 C C . GLN A 1 203 ? -2.838 -14.763 -1.375 1.00 71.69 203 GLN A C 1
ATOM 1631 O O . GLN A 1 203 ? -2.174 -14.394 -0.406 1.00 71.69 203 GLN A O 1
ATOM 1636 N N . LEU A 1 204 ? -2.774 -14.179 -2.568 1.00 68.56 204 LEU A N 1
ATOM 1637 C CA . LEU A 1 204 ? -1.969 -13.015 -2.927 1.00 68.56 204 LEU A CA 1
ATOM 1638 C C . LEU A 1 204 ? -2.897 -11.955 -3.516 1.00 68.56 204 LEU A C 1
ATOM 1640 O O . LEU A 1 204 ? -3.700 -12.254 -4.404 1.00 68.56 204 LEU A O 1
ATOM 1644 N N . LEU A 1 205 ? -2.812 -10.735 -2.996 1.00 69.38 205 LEU A N 1
ATOM 1645 C CA . LEU A 1 205 ? -3.682 -9.626 -3.374 1.00 69.38 205 LEU A CA 1
ATOM 1646 C C . LEU A 1 205 ? -2.989 -8.706 -4.391 1.00 69.38 205 LEU A C 1
ATOM 1648 O O . LEU A 1 205 ? -1.839 -8.320 -4.198 1.00 69.38 205 LEU A O 1
ATOM 1652 N N . GLY A 1 206 ? -3.718 -8.368 -5.461 1.00 59.91 206 GLY A N 1
ATOM 1653 C CA . GLY A 1 206 ? -3.289 -7.565 -6.614 1.00 59.91 206 GLY A CA 1
ATOM 1654 C C . GLY A 1 206 ? -4.496 -7.300 -7.522 1.00 59.91 206 GLY A C 1
ATOM 1655 O O . GLY A 1 206 ? -5.546 -6.905 -7.028 1.00 59.91 206 GLY A O 1
ATOM 1656 N N . PHE A 1 207 ? -4.438 -7.640 -8.814 1.00 53.78 207 PHE A N 1
ATOM 1657 C CA . PHE A 1 207 ? -5.559 -7.441 -9.763 1.00 53.78 207 PHE A CA 1
ATOM 1658 C C . PHE A 1 207 ? -6.733 -8.447 -9.672 1.00 53.78 207 PHE A C 1
ATOM 1660 O O . PHE A 1 207 ? -7.407 -8.751 -10.654 1.00 53.78 207 PHE A O 1
ATOM 1667 N N . SER A 1 208 ? -6.940 -8.992 -8.470 1.00 67.44 208 SER A N 1
ATOM 1668 C CA . SER A 1 208 ? -8.190 -9.346 -7.769 1.00 67.44 208 SER A CA 1
ATOM 1669 C C . SER A 1 208 ? -7.852 -10.364 -6.672 1.00 67.44 208 SER A C 1
ATOM 1671 O O . SER A 1 208 ? -7.815 -9.955 -5.522 1.00 67.44 208 SER A O 1
ATOM 1673 N N . VAL A 1 209 ? -7.471 -11.610 -6.980 1.00 83.06 209 VAL A N 1
ATOM 1674 C CA . VAL A 1 209 ? -6.769 -12.552 -6.065 1.00 83.06 209 VAL A CA 1
ATOM 1675 C C . VAL A 1 209 ? -6.025 -13.607 -6.907 1.00 83.06 209 VAL A C 1
ATOM 1677 O O . VAL A 1 209 ? -6.568 -14.064 -7.908 1.00 83.06 209 VAL A O 1
ATOM 1680 N N . THR A 1 210 ?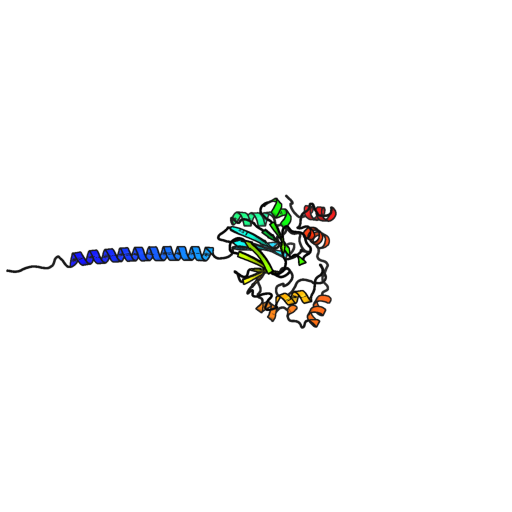 -4.823 -14.031 -6.503 1.00 86.38 210 THR A N 1
ATOM 1681 C CA . THR A 1 210 ? -4.152 -15.264 -6.992 1.00 86.38 210 THR A CA 1
ATOM 1682 C C . THR A 1 210 ? -3.617 -16.080 -5.806 1.00 86.38 210 THR A C 1
ATOM 1684 O O . THR A 1 210 ? -3.826 -15.705 -4.650 1.00 86.38 210 THR A O 1
ATOM 1687 N N . SER A 1 211 ? -2.932 -17.195 -6.051 1.00 85.19 211 SER A N 1
ATOM 1688 C CA . SER A 1 211 ? -2.296 -18.021 -5.020 1.00 85.19 211 SER A CA 1
ATOM 1689 C C . SER A 1 211 ? -0.827 -18.299 -5.333 1.00 85.19 211 SER A C 1
ATOM 1691 O O . SER A 1 211 ? -0.381 -18.225 -6.478 1.00 85.19 211 SER A O 1
ATOM 169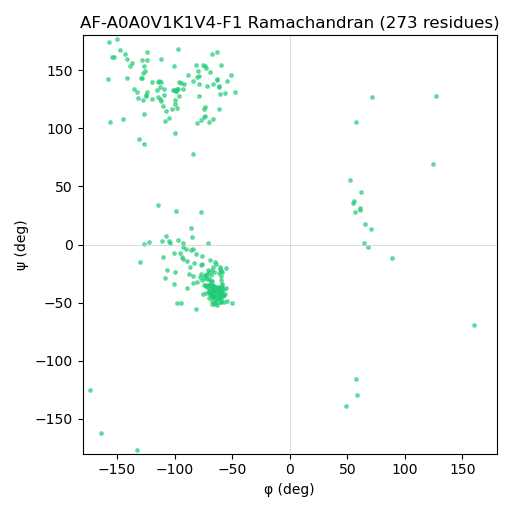3 N N . VAL A 1 212 ? -0.054 -18.640 -4.296 1.00 85.00 212 VAL A N 1
ATOM 1694 C CA . VAL A 1 212 ? 1.371 -18.986 -4.447 1.00 85.00 212 VAL A CA 1
ATOM 1695 C C . VAL A 1 212 ? 1.543 -20.176 -5.393 1.00 85.00 212 VAL A C 1
ATOM 1697 O O . VAL A 1 212 ? 2.443 -20.171 -6.227 1.00 85.00 212 VAL A O 1
ATOM 1700 N N . GLU A 1 213 ? 0.673 -21.180 -5.291 1.00 85.69 213 GLU A N 1
ATOM 1701 C CA . GLU A 1 213 ? 0.703 -22.371 -6.148 1.00 85.69 213 GLU A CA 1
ATOM 1702 C C . GLU A 1 213 ? 0.390 -22.041 -7.608 1.00 85.69 213 GLU A C 1
ATOM 1704 O O . GLU A 1 213 ? 1.063 -22.532 -8.515 1.00 85.69 213 GLU A O 1
ATOM 1709 N N . GLU A 1 214 ? -0.603 -21.183 -7.845 1.00 88.50 214 GLU A N 1
ATOM 1710 C CA . GLU A 1 214 ? -0.948 -20.749 -9.192 1.00 88.50 214 GLU A CA 1
ATOM 1711 C C . GLU A 1 214 ? 0.188 -19.973 -9.854 1.00 88.50 214 GLU A C 1
ATOM 1713 O O . GLU A 1 214 ? 0.522 -20.260 -11.000 1.00 88.50 214 GLU A O 1
ATOM 1718 N N . GLU A 1 215 ? 0.797 -19.010 -9.161 1.00 89.88 215 GLU A N 1
ATOM 1719 C CA . GLU A 1 215 ? 1.884 -18.220 -9.747 1.00 89.88 215 GLU A CA 1
ATOM 1720 C C . GLU A 1 215 ? 3.159 -19.053 -9.941 1.00 89.88 215 GLU A C 1
ATOM 1722 O O . GLU A 1 215 ? 3.799 -18.936 -10.982 1.00 89.88 215 GLU A O 1
ATOM 1727 N N . LYS A 1 216 ? 3.473 -19.989 -9.032 1.00 86.50 216 LYS A N 1
ATOM 1728 C CA . LYS A 1 216 ? 4.574 -20.954 -9.230 1.00 86.50 216 LYS A CA 1
ATOM 1729 C C . LYS A 1 216 ? 4.398 -21.833 -10.465 1.00 86.50 216 LYS A C 1
ATOM 1731 O O . LYS A 1 216 ? 5.385 -22.340 -10.987 1.00 86.50 216 LYS A O 1
ATOM 1736 N N . LYS A 1 217 ? 3.157 -22.073 -10.895 1.00 89.62 217 LYS A N 1
ATOM 1737 C CA . LYS A 1 217 ? 2.853 -22.985 -12.002 1.00 89.62 217 LYS A CA 1
ATOM 1738 C C . LYS A 1 217 ? 2.579 -22.271 -13.323 1.00 89.62 217 LYS A C 1
ATOM 1740 O O . LYS A 1 217 ? 2.886 -22.823 -14.374 1.00 89.62 217 LYS A O 1
ATOM 1745 N N . TYR A 1 218 ? 1.969 -21.091 -13.279 1.00 91.12 218 TYR A N 1
ATOM 1746 C CA . TYR A 1 218 ? 1.383 -20.452 -14.458 1.00 91.12 218 TYR A CA 1
ATOM 1747 C C . TYR A 1 218 ? 1.871 -19.021 -14.707 1.00 91.12 218 TYR A C 1
ATOM 1749 O O . TYR A 1 218 ? 1.402 -18.400 -15.659 1.00 91.12 218 TYR A O 1
ATOM 1757 N N . ASN A 1 219 ? 2.765 -18.463 -13.884 1.00 91.25 219 ASN A N 1
ATOM 1758 C CA . ASN A 1 219 ? 3.294 -17.124 -14.138 1.00 91.25 219 ASN A CA 1
ATOM 1759 C C . ASN A 1 219 ? 4.286 -17.153 -15.316 1.00 91.25 219 ASN A C 1
ATOM 1761 O O . ASN A 1 219 ? 5.393 -17.653 -15.150 1.00 91.25 219 ASN A O 1
ATOM 1765 N N . PRO A 1 220 ? 3.960 -16.566 -16.481 1.00 91.00 220 PRO A N 1
ATOM 1766 C CA . PRO A 1 220 ? 4.764 -16.701 -17.697 1.00 91.00 220 PRO A CA 1
ATOM 1767 C C . PRO A 1 220 ? 6.165 -16.085 -17.594 1.00 91.00 220 PRO A C 1
ATOM 1769 O O . PRO A 1 220 ? 6.999 -16.350 -18.453 1.00 91.00 220 PRO A O 1
ATOM 1772 N N . ARG A 1 221 ? 6.420 -15.246 -16.581 1.00 89.81 221 ARG A N 1
ATOM 1773 C CA . ARG A 1 221 ? 7.729 -14.631 -16.335 1.00 89.81 221 ARG A CA 1
ATOM 1774 C C . ARG A 1 221 ? 8.501 -15.398 -15.273 1.00 89.81 221 ARG A C 1
ATOM 1776 O O . ARG A 1 221 ? 9.649 -15.763 -15.487 1.00 89.81 221 ARG A O 1
ATOM 1783 N N . LEU A 1 222 ? 7.858 -15.660 -14.138 1.00 86.81 222 LEU A N 1
ATOM 1784 C CA . LEU A 1 222 ? 8.524 -16.211 -12.957 1.00 86.81 222 LEU A CA 1
ATOM 1785 C C . LEU A 1 222 ? 8.709 -17.734 -13.009 1.00 86.81 222 LEU A C 1
ATOM 1787 O O . LEU A 1 222 ? 9.400 -18.285 -12.158 1.00 86.81 222 LEU A O 1
ATOM 1791 N N . THR A 1 223 ? 8.122 -18.415 -13.998 1.00 89.81 223 THR A N 1
ATOM 1792 C CA . THR A 1 223 ? 8.395 -19.835 -14.278 1.00 89.81 223 THR A CA 1
ATOM 1793 C C . THR A 1 223 ? 9.542 -20.051 -15.267 1.00 89.81 223 THR A C 1
ATOM 1795 O O . THR A 1 223 ? 9.872 -21.199 -15.562 1.00 89.81 223 THR A O 1
ATOM 1798 N N . LEU A 1 224 ? 10.122 -18.984 -15.826 1.00 89.38 224 LEU A N 1
ATOM 1799 C CA . LEU A 1 224 ? 11.277 -19.092 -16.716 1.00 89.38 224 LEU A CA 1
ATOM 1800 C C . LEU A 1 224 ? 12.545 -19.459 -15.923 1.00 89.38 224 LEU A C 1
ATOM 1802 O O . LEU A 1 224 ? 12.666 -19.090 -14.750 1.00 89.38 224 LEU A O 1
ATOM 1806 N N . PRO A 1 225 ? 13.523 -20.134 -16.554 1.00 90.88 225 PRO A N 1
ATOM 1807 C CA . PRO A 1 225 ? 14.888 -20.198 -16.037 1.00 90.88 225 PRO A CA 1
ATOM 1808 C C . PRO A 1 225 ? 15.432 -18.795 -15.717 1.00 90.88 225 PRO A C 1
ATOM 1810 O O . PRO A 1 225 ? 15.086 -17.827 -16.393 1.00 90.88 225 PRO A O 1
ATOM 1813 N N . ILE A 1 226 ? 16.267 -18.672 -14.679 1.00 87.69 226 ILE A N 1
ATOM 1814 C CA . ILE A 1 226 ? 16.706 -17.371 -14.133 1.00 87.69 226 ILE A CA 1
ATOM 1815 C C . ILE A 1 226 ? 17.361 -16.486 -15.203 1.00 87.69 226 ILE A C 1
ATOM 1817 O O . ILE A 1 226 ? 17.078 -15.293 -15.269 1.00 87.69 226 ILE A O 1
ATOM 1821 N N . ASP A 1 227 ? 18.212 -17.063 -16.046 1.00 90.31 227 ASP A N 1
ATOM 1822 C CA . ASP A 1 227 ? 18.870 -16.393 -17.170 1.00 90.31 227 ASP A CA 1
ATOM 1823 C C . ASP A 1 227 ? 17.854 -15.839 -18.177 1.00 90.31 227 ASP A C 1
ATOM 1825 O O . ASP A 1 227 ? 17.907 -14.658 -18.521 1.00 90.31 227 ASP A O 1
ATOM 1829 N N . GLN A 1 228 ? 16.868 -16.653 -18.562 1.00 91.25 228 GLN A N 1
ATOM 1830 C CA . GLN A 1 228 ? 15.794 -16.244 -19.471 1.00 91.25 228 GLN A CA 1
ATOM 1831 C C . GLN A 1 228 ? 14.877 -15.190 -18.848 1.00 91.25 228 GLN A C 1
ATOM 1833 O O . GLN A 1 228 ? 14.418 -14.288 -19.542 1.00 91.25 228 GLN A O 1
ATOM 1838 N N . PHE A 1 229 ? 14.611 -15.271 -17.544 1.00 88.69 229 PHE A N 1
ATOM 1839 C CA . PHE A 1 229 ? 13.828 -14.266 -16.831 1.00 88.69 229 PHE A CA 1
ATOM 1840 C C . PHE A 1 229 ? 14.552 -12.915 -16.788 1.00 88.69 229 PHE A C 1
ATOM 1842 O O . PHE A 1 229 ? 13.945 -11.884 -17.079 1.00 88.69 229 PHE A O 1
ATOM 1849 N N . VAL A 1 230 ? 15.851 -12.911 -16.471 1.00 86.62 230 VAL A N 1
ATOM 1850 C CA . VAL A 1 230 ? 16.670 -11.690 -16.470 1.00 86.62 230 VAL A CA 1
ATOM 1851 C C . VAL A 1 230 ? 16.726 -11.079 -17.869 1.00 86.62 230 VAL A C 1
ATOM 1853 O O . VAL A 1 230 ? 16.496 -9.879 -18.016 1.00 86.62 230 VAL A O 1
ATOM 1856 N N . GLU A 1 231 ? 16.963 -11.891 -18.900 1.00 89.62 231 GLU A N 1
ATOM 1857 C CA . GLU A 1 231 ? 16.941 -11.435 -20.291 1.00 89.62 231 GLU A CA 1
ATOM 1858 C C . GLU A 1 231 ? 15.568 -10.871 -20.684 1.00 89.62 231 GLU A C 1
ATOM 1860 O O . GLU A 1 231 ? 15.486 -9.785 -21.260 1.00 89.62 231 GLU A O 1
ATOM 1865 N N . PHE A 1 232 ? 14.481 -11.563 -20.328 1.00 88.19 232 PHE A N 1
ATOM 1866 C CA . PHE A 1 232 ? 13.116 -11.112 -20.588 1.00 88.19 232 PHE A CA 1
ATOM 1867 C C . PHE A 1 232 ? 12.855 -9.738 -19.964 1.00 88.19 232 PHE A C 1
ATOM 1869 O O . PHE A 1 232 ? 12.377 -8.835 -20.651 1.00 88.19 232 PHE A O 1
ATOM 1876 N N . MET A 1 233 ? 13.192 -9.562 -18.683 1.00 87.00 233 MET A N 1
ATOM 1877 C CA . MET A 1 233 ? 12.966 -8.309 -17.959 1.00 87.00 233 MET A CA 1
ATOM 1878 C C . MET A 1 233 ? 13.808 -7.156 -18.515 1.00 87.00 233 MET A C 1
ATOM 1880 O O . MET A 1 233 ? 13.292 -6.050 -18.649 1.00 87.00 233 MET A O 1
ATOM 1884 N N . ASN A 1 234 ? 15.058 -7.412 -18.914 1.00 84.75 234 ASN A N 1
ATOM 1885 C CA . ASN A 1 234 ? 15.933 -6.397 -19.512 1.00 84.75 234 ASN A CA 1
ATOM 1886 C C . ASN A 1 234 ? 15.471 -5.948 -20.908 1.00 84.75 234 ASN A C 1
ATOM 1888 O O . ASN A 1 234 ? 15.763 -4.830 -21.327 1.00 84.75 234 ASN A O 1
ATOM 1892 N N . ASN A 1 235 ? 14.749 -6.807 -21.630 1.00 87.00 235 ASN A N 1
ATOM 1893 C CA . ASN A 1 235 ? 14.259 -6.531 -22.980 1.00 87.00 235 ASN A CA 1
ATOM 1894 C C . ASN A 1 235 ? 12.836 -5.940 -23.015 1.00 87.00 235 ASN A C 1
ATOM 1896 O O . ASN A 1 235 ? 12.308 -5.669 -24.101 1.00 87.00 235 ASN A O 1
ATOM 1900 N N . LEU A 1 236 ? 12.201 -5.718 -21.858 1.00 84.19 236 LEU A N 1
ATOM 1901 C CA . LEU A 1 236 ? 10.890 -5.078 -21.774 1.00 84.19 236 LEU A CA 1
ATOM 1902 C C . LEU A 1 236 ? 10.973 -3.607 -22.213 1.00 84.19 236 LEU A C 1
ATOM 1904 O O . LEU A 1 236 ? 11.462 -2.742 -21.493 1.00 84.19 236 LEU A O 1
ATOM 1908 N N . LYS A 1 237 ? 10.428 -3.304 -23.394 1.00 80.50 237 LYS A N 1
ATOM 1909 C CA . LYS A 1 237 ? 10.281 -1.930 -23.896 1.00 80.50 237 LYS A CA 1
ATOM 1910 C C . LYS A 1 237 ? 9.008 -1.299 -23.339 1.00 80.50 237 LYS A C 1
ATOM 1912 O O . LYS A 1 237 ? 7.981 -1.268 -24.013 1.00 80.50 237 LYS A O 1
ATOM 1917 N N . LEU A 1 238 ? 9.071 -0.861 -22.087 1.00 80.50 238 LEU A N 1
ATOM 1918 C CA . LEU A 1 238 ? 7.964 -0.182 -21.418 1.00 80.50 238 LEU A CA 1
ATOM 1919 C C . LEU A 1 238 ? 8.115 1.331 -21.536 1.00 80.50 238 LEU A C 1
ATOM 1921 O O . LEU A 1 238 ? 9.202 1.868 -21.331 1.00 80.50 238 LEU A O 1
ATOM 1925 N N . ASP A 1 239 ? 7.002 2.016 -21.779 1.00 83.38 239 ASP A N 1
ATOM 1926 C CA . ASP A 1 239 ? 6.958 3.471 -21.680 1.00 83.38 239 ASP A CA 1
ATOM 1927 C C . ASP A 1 239 ? 7.319 3.933 -20.256 1.00 83.38 239 ASP A C 1
ATOM 1929 O O . ASP A 1 239 ? 7.127 3.218 -19.257 1.00 83.38 239 ASP A O 1
ATOM 1933 N N . ASN A 1 240 ? 7.822 5.164 -20.150 1.00 78.44 240 ASN A N 1
ATOM 1934 C CA . ASN A 1 240 ? 8.021 5.802 -18.851 1.00 78.44 240 ASN A CA 1
ATOM 1935 C C . ASN A 1 240 ? 6.669 5.946 -18.131 1.00 78.44 240 ASN A C 1
ATOM 1937 O O . ASN A 1 240 ? 5.690 6.369 -18.761 1.00 78.44 240 ASN A O 1
ATOM 1941 N N . PRO A 1 241 ? 6.576 5.626 -16.823 1.00 80.69 241 PRO A N 1
ATOM 1942 C CA . PRO A 1 241 ? 5.317 5.775 -16.109 1.00 80.69 241 PRO A CA 1
ATOM 1943 C C . PRO A 1 241 ? 4.867 7.235 -16.135 1.00 80.69 241 PRO A C 1
ATOM 1945 O O . PRO A 1 241 ? 5.619 8.140 -15.781 1.00 80.69 241 PRO A O 1
ATOM 1948 N N . LYS A 1 242 ? 3.612 7.468 -16.531 1.00 85.19 242 LYS A N 1
ATOM 1949 C CA . LYS A 1 242 ? 3.081 8.816 -16.808 1.00 85.19 242 LYS A CA 1
ATOM 1950 C C . LYS A 1 242 ? 3.155 9.779 -15.621 1.00 85.19 242 LYS A C 1
ATOM 1952 O O . LYS A 1 242 ? 3.095 10.986 -15.824 1.00 85.19 242 LYS A O 1
ATOM 1957 N N . GLN A 1 243 ? 3.212 9.254 -14.397 1.00 86.50 243 GLN A N 1
ATOM 1958 C CA . GLN A 1 243 ? 3.220 10.051 -13.172 1.00 86.50 243 GLN A CA 1
ATOM 1959 C C . GLN A 1 243 ? 4.562 10.017 -12.431 1.00 86.50 243 GLN A C 1
ATOM 1961 O O . GLN A 1 243 ? 4.641 10.652 -11.386 1.00 86.50 243 GLN A O 1
ATOM 1966 N N . ILE A 1 244 ? 5.610 9.354 -12.943 1.00 86.75 244 ILE A N 1
ATOM 1967 C CA . ILE A 1 244 ? 6.830 9.059 -12.165 1.00 86.75 244 ILE A CA 1
ATOM 1968 C C . ILE A 1 244 ? 7.507 10.310 -11.589 1.00 86.75 244 ILE A C 1
ATOM 1970 O O . ILE A 1 244 ? 7.830 10.335 -10.401 1.00 86.75 244 ILE A O 1
ATOM 1974 N N . ASP A 1 245 ? 7.620 11.373 -12.389 1.00 88.06 245 ASP A N 1
ATOM 1975 C CA . ASP A 1 245 ? 8.282 12.630 -12.007 1.00 88.06 245 ASP A CA 1
ATOM 1976 C C . ASP A 1 245 ? 7.529 13.394 -10.908 1.00 88.06 245 ASP A C 1
ATOM 1978 O O . ASP A 1 245 ? 8.107 14.209 -10.189 1.00 88.06 245 ASP A O 1
ATOM 1982 N N . LYS A 1 246 ? 6.230 13.117 -10.754 1.00 91.62 246 LYS A N 1
ATOM 1983 C CA . LYS A 1 246 ? 5.379 13.668 -9.694 1.00 91.62 246 LYS A CA 1
ATOM 1984 C C . LYS A 1 246 ? 5.297 12.716 -8.501 1.00 91.62 246 LYS A C 1
ATOM 1986 O O . LYS A 1 246 ? 5.484 13.131 -7.361 1.00 91.62 246 LYS A O 1
ATOM 1991 N N . ALA A 1 247 ? 4.991 11.450 -8.769 1.00 93.25 247 ALA A N 1
ATOM 1992 C CA . ALA A 1 247 ? 4.657 10.429 -7.790 1.00 93.25 247 ALA A CA 1
ATOM 1993 C C . ALA A 1 247 ? 5.855 10.059 -6.918 1.00 93.25 247 ALA A C 1
ATOM 1995 O O . ALA A 1 247 ? 5.758 10.143 -5.697 1.00 93.25 247 ALA A O 1
ATOM 1996 N N . VAL A 1 248 ? 7.004 9.733 -7.519 1.00 92.94 248 VAL A N 1
ATOM 1997 C CA . VAL A 1 248 ? 8.163 9.266 -6.748 1.00 92.94 248 VAL A CA 1
ATOM 1998 C C . VAL A 1 248 ? 8.658 10.350 -5.788 1.00 92.94 248 VAL A C 1
ATOM 2000 O O . VAL A 1 248 ? 8.720 10.068 -4.590 1.00 92.94 248 VAL A O 1
ATOM 2003 N N . PRO A 1 249 ? 8.934 11.601 -6.213 1.00 94.19 249 PRO A N 1
ATOM 2004 C CA . PRO A 1 249 ? 9.386 12.632 -5.279 1.00 94.19 249 PRO A CA 1
ATOM 2005 C C . PRO A 1 249 ? 8.377 12.922 -4.162 1.00 94.19 249 PRO A C 1
ATOM 2007 O O . PRO A 1 249 ? 8.784 13.129 -3.020 1.00 94.19 249 PRO A O 1
ATOM 2010 N N . ALA A 1 250 ? 7.075 12.904 -4.469 1.00 95.69 250 ALA A N 1
ATOM 2011 C CA . ALA A 1 250 ? 6.017 13.076 -3.478 1.00 95.69 250 ALA A CA 1
ATOM 2012 C C . ALA A 1 250 ? 5.992 11.926 -2.456 1.00 95.69 250 ALA A C 1
ATOM 2014 O O . ALA A 1 250 ? 5.912 12.158 -1.249 1.00 95.69 250 ALA A O 1
ATOM 2015 N N . ASN A 1 251 ? 6.116 10.685 -2.924 1.00 96.81 251 ASN A N 1
ATOM 2016 C CA . ASN A 1 251 ? 6.025 9.488 -2.092 1.00 96.81 251 ASN A CA 1
ATOM 2017 C C . ASN A 1 251 ? 7.277 9.269 -1.236 1.00 96.81 251 ASN A C 1
ATOM 2019 O O . ASN A 1 251 ? 7.168 8.771 -0.117 1.00 96.81 251 ASN A O 1
ATOM 2023 N N . MET A 1 252 ? 8.451 9.729 -1.686 1.00 96.44 252 MET A N 1
ATOM 2024 C CA . MET A 1 252 ? 9.677 9.719 -0.871 1.00 96.44 252 MET A CA 1
ATOM 2025 C C . MET A 1 252 ? 9.551 10.558 0.410 1.00 96.44 252 MET A C 1
ATOM 2027 O O . MET A 1 252 ? 10.288 10.336 1.375 1.00 96.44 252 MET A O 1
ATOM 2031 N N . VAL A 1 253 ? 8.604 11.498 0.446 1.00 96.81 253 VAL A N 1
ATOM 2032 C CA . VAL A 1 253 ? 8.287 12.333 1.610 1.00 96.81 253 VAL A CA 1
ATOM 2033 C C . VAL A 1 253 ? 6.885 12.057 2.165 1.00 96.81 253 VAL A C 1
ATOM 2035 O O . VAL A 1 253 ? 6.243 12.965 2.687 1.00 96.81 253 VAL A O 1
ATOM 2038 N N . ASP A 1 254 ? 6.419 10.804 2.093 1.00 96.44 254 ASP A N 1
ATOM 2039 C CA . ASP A 1 254 ? 5.149 10.339 2.687 1.00 96.44 254 ASP A CA 1
ATOM 2040 C C . ASP A 1 254 ? 3.887 10.968 2.059 1.00 96.44 254 ASP A C 1
ATOM 2042 O O . ASP A 1 254 ? 2.822 10.985 2.674 1.00 96.44 254 ASP A O 1
ATOM 2046 N N . GLY A 1 255 ? 3.998 11.551 0.859 1.00 95.19 255 GLY A N 1
ATOM 2047 C CA . GLY A 1 255 ? 2.919 12.335 0.250 1.00 95.19 255 GLY A CA 1
ATOM 2048 C C . GLY A 1 255 ? 2.672 13.674 0.956 1.00 95.19 255 GLY A C 1
ATOM 2049 O O . GLY A 1 255 ? 1.656 14.326 0.723 1.00 95.19 255 GLY A O 1
ATOM 2050 N N . ASP A 1 256 ? 3.584 14.116 1.828 1.00 95.06 256 ASP A N 1
ATOM 2051 C CA . ASP A 1 256 ? 3.431 15.360 2.575 1.00 95.06 256 ASP A CA 1
ATOM 2052 C C . ASP A 1 256 ? 3.827 16.566 1.718 1.00 95.06 256 ASP A C 1
ATOM 2054 O O . ASP A 1 256 ? 5.006 16.866 1.506 1.00 95.06 256 ASP A O 1
ATOM 2058 N N . VAL A 1 257 ? 2.810 17.294 1.254 1.00 91.56 257 VAL A N 1
ATOM 2059 C CA . VAL A 1 257 ? 2.950 18.463 0.371 1.00 91.56 257 VAL A CA 1
ATOM 2060 C C . VAL A 1 257 ? 3.863 19.559 0.927 1.00 91.56 257 VAL A C 1
ATOM 2062 O O . VAL A 1 257 ? 4.369 20.376 0.160 1.00 91.56 257 VAL A O 1
ATOM 2065 N N . ARG A 1 258 ? 4.110 19.588 2.244 1.00 91.69 258 ARG A N 1
ATOM 2066 C CA . ARG A 1 258 ? 5.008 20.563 2.887 1.00 91.69 258 ARG A CA 1
ATOM 2067 C C . ARG A 1 258 ? 6.481 20.301 2.586 1.00 91.69 258 ARG A C 1
ATOM 2069 O O . ARG A 1 258 ? 7.276 21.232 2.646 1.00 91.69 258 ARG A O 1
ATOM 2076 N N . TYR A 1 259 ? 6.836 19.055 2.276 1.00 93.12 259 TYR A N 1
ATOM 2077 C CA . TYR A 1 259 ? 8.209 18.637 1.983 1.00 93.12 259 TYR A CA 1
ATOM 2078 C C . TYR A 1 259 ? 8.464 18.424 0.486 1.00 93.12 259 TYR A C 1
ATOM 2080 O O . TYR A 1 259 ? 9.575 18.061 0.101 1.00 93.12 259 TYR A O 1
ATOM 2088 N N . MET A 1 260 ? 7.458 18.652 -0.360 1.00 93.25 260 MET A N 1
ATOM 2089 C CA . MET A 1 260 ? 7.596 18.607 -1.814 1.00 93.25 260 MET A CA 1
ATOM 2090 C C . MET A 1 260 ? 8.223 19.901 -2.344 1.00 93.25 260 MET A C 1
ATOM 2092 O O . MET A 1 260 ? 8.005 20.984 -1.798 1.00 93.25 260 MET A O 1
ATOM 2096 N N . ASN A 1 261 ? 8.961 19.803 -3.453 1.00 92.88 261 ASN A N 1
ATOM 2097 C CA . ASN A 1 261 ? 9.369 20.994 -4.198 1.00 92.88 261 ASN A CA 1
ATOM 2098 C C . ASN A 1 261 ? 8.147 21.683 -4.839 1.00 92.88 261 ASN A C 1
ATOM 2100 O O . ASN A 1 261 ? 7.069 21.095 -4.955 1.00 92.88 261 ASN A O 1
ATOM 2104 N N . GLU A 1 262 ? 8.314 22.936 -5.260 1.00 92.12 262 GLU A N 1
ATOM 2105 C CA . GLU A 1 262 ? 7.207 23.759 -5.756 1.00 92.12 262 GLU A CA 1
ATOM 2106 C C . GLU A 1 262 ? 6.499 23.159 -6.980 1.00 92.12 262 GLU A C 1
ATOM 2108 O O . GLU A 1 262 ? 5.268 23.142 -7.015 1.00 92.12 262 GLU A O 1
ATOM 2113 N N . ALA A 1 263 ? 7.256 22.613 -7.937 1.00 91.31 263 ALA A N 1
ATOM 2114 C CA . ALA A 1 263 ? 6.709 22.023 -9.156 1.00 91.31 263 ALA A CA 1
ATOM 2115 C C . ALA A 1 263 ? 5.852 20.782 -8.858 1.00 91.31 263 ALA A C 1
ATOM 2117 O O . ALA A 1 263 ? 4.702 20.702 -9.287 1.00 91.31 263 ALA A O 1
ATOM 2118 N N . VAL A 1 264 ? 6.379 19.845 -8.062 1.00 91.25 264 VAL A N 1
ATOM 2119 C CA . VAL A 1 264 ? 5.663 18.624 -7.660 1.00 91.25 264 VAL A CA 1
ATOM 2120 C C . VAL A 1 264 ? 4.426 18.987 -6.844 1.00 91.25 264 VAL A C 1
ATOM 2122 O O . VAL A 1 264 ? 3.336 18.494 -7.130 1.00 91.25 264 VAL A O 1
ATOM 2125 N N . ARG A 1 265 ? 4.557 19.901 -5.876 1.00 92.06 265 ARG A N 1
ATOM 2126 C CA . ARG A 1 265 ? 3.433 20.362 -5.054 1.00 92.06 265 ARG A CA 1
ATOM 2127 C C . ARG A 1 265 ? 2.315 20.960 -5.905 1.00 92.06 265 ARG A C 1
ATOM 2129 O O . ARG A 1 265 ? 1.152 20.643 -5.676 1.00 92.06 265 ARG A O 1
ATOM 2136 N N . ALA A 1 266 ? 2.650 21.801 -6.885 1.00 90.19 266 ALA A N 1
ATOM 2137 C CA . ALA A 1 266 ? 1.662 22.397 -7.778 1.00 90.19 266 ALA A CA 1
ATOM 2138 C C . ALA A 1 266 ? 0.894 21.327 -8.572 1.00 90.19 266 ALA A C 1
ATOM 2140 O O . ALA A 1 266 ? -0.329 21.396 -8.659 1.00 90.19 266 ALA A O 1
ATOM 2141 N N . GLU A 1 267 ? 1.581 20.310 -9.099 1.00 90.19 267 GLU A N 1
ATOM 2142 C CA . GLU A 1 267 ? 0.943 19.207 -9.830 1.00 90.19 267 GLU A CA 1
ATOM 2143 C C . GLU A 1 267 ? 0.048 18.331 -8.939 1.00 90.19 267 GLU A C 1
ATOM 2145 O O . GLU A 1 267 ? -1.043 17.924 -9.349 1.00 90.19 267 GLU A O 1
ATOM 2150 N N . VAL A 1 268 ? 0.471 18.061 -7.701 1.00 88.62 268 VAL A N 1
ATOM 2151 C CA . VAL A 1 268 ? -0.343 17.318 -6.729 1.00 88.62 268 VAL A CA 1
ATOM 2152 C C . VAL A 1 268 ? -1.607 18.104 -6.375 1.00 88.62 268 VAL A C 1
ATOM 2154 O O . VAL A 1 268 ? -2.710 17.583 -6.534 1.00 88.62 268 VAL A O 1
ATOM 2157 N N . CYS A 1 269 ? -1.479 19.382 -6.011 1.00 88.44 269 CYS A N 1
ATOM 2158 C CA . CYS A 1 269 ? -2.618 20.223 -5.630 1.00 88.44 269 CYS A CA 1
ATOM 2159 C C . CYS A 1 269 ? -3.598 20.516 -6.784 1.00 88.44 269 CYS A C 1
ATOM 2161 O O . CYS A 1 269 ? -4.742 20.876 -6.528 1.00 88.44 269 CYS A O 1
ATOM 2163 N N . LYS A 1 270 ? -3.191 20.358 -8.053 1.00 86.06 270 LYS A N 1
ATOM 2164 C CA . LYS A 1 270 ? -4.113 20.433 -9.206 1.00 86.06 270 LYS A CA 1
ATOM 2165 C C . LYS A 1 270 ? -5.067 19.244 -9.286 1.00 86.06 270 LYS A C 1
ATOM 2167 O O . LYS A 1 270 ? -6.144 19.366 -9.864 1.00 86.06 270 LYS A O 1
ATOM 2172 N N . THR A 1 271 ? -4.634 18.082 -8.800 1.00 78.38 271 THR A N 1
ATOM 2173 C CA . THR A 1 271 ? -5.321 16.802 -9.029 1.00 78.38 271 THR A CA 1
ATOM 2174 C C . THR A 1 271 ? -6.007 16.260 -7.783 1.00 78.38 271 THR A C 1
ATOM 2176 O O . THR A 1 271 ? -7.041 15.608 -7.908 1.00 78.38 271 THR A O 1
ATOM 2179 N N . ALA A 1 272 ? -5.483 16.577 -6.601 1.00 80.31 272 ALA A N 1
ATOM 2180 C CA . ALA A 1 272 ? -6.020 16.143 -5.324 1.00 80.31 272 ALA A CA 1
ATOM 2181 C C . ALA A 1 272 ? -6.610 17.319 -4.540 1.00 80.31 272 ALA A C 1
ATOM 2183 O O . ALA A 1 272 ? -6.029 18.405 -4.490 1.00 80.31 272 ALA A O 1
ATOM 2184 N N . LYS A 1 273 ? -7.748 17.085 -3.878 1.00 76.75 273 LYS A N 1
ATOM 2185 C CA . LYS A 1 273 ? -8.223 17.984 -2.825 1.00 76.75 273 LYS A CA 1
ATOM 2186 C C . LYS A 1 273 ? -7.348 17.752 -1.598 1.00 76.75 273 LYS A C 1
ATOM 2188 O O . LYS A 1 273 ? -7.413 16.686 -0.997 1.00 76.75 273 LYS A O 1
ATOM 2193 N N . ILE A 1 274 ? -6.508 18.730 -1.282 1.00 76.69 274 ILE A N 1
ATOM 2194 C CA . ILE A 1 274 ? -5.697 18.735 -0.065 1.00 76.69 274 ILE A CA 1
ATOM 2195 C C . ILE A 1 274 ? -6.448 19.554 0.982 1.00 76.69 274 ILE A C 1
ATOM 2197 O O . ILE A 1 274 ? -6.842 20.687 0.689 1.00 76.69 274 ILE A O 1
ATOM 2201 N N . HIS A 1 275 ? -6.647 18.977 2.163 1.00 65.62 275 HIS A N 1
ATOM 2202 C CA . HIS A 1 275 ? -7.303 19.593 3.312 1.00 65.62 275 HIS A CA 1
ATOM 2203 C C . HIS A 1 275 ? -6.287 20.228 4.278 1.00 65.62 275 HIS A C 1
ATOM 2205 O O . HIS A 1 275 ? -5.095 19.809 4.347 1.00 65.62 275 HIS A O 1
#

Solvent-accessible surface area (backbone atoms only — not comparable to full-atom values): 15057 Å² total; per-residue (Å²): 135,82,86,88,91,78,75,72,67,67,60,58,55,56,56,54,57,52,54,52,53,50,52,49,53,50,50,51,54,48,51,51,50,52,50,52,48,51,48,52,55,58,61,54,68,50,72,40,75,46,83,43,78,41,82,92,62,66,44,63,25,38,40,41,27,22,64,79,68,22,23,20,38,35,34,44,44,45,34,75,42,48,71,61,53,51,48,52,36,54,79,67,63,44,42,62,46,33,29,29,33,38,58,66,41,39,58,47,40,40,19,39,42,57,51,27,70,80,35,74,78,26,39,31,32,32,23,48,90,56,74,41,48,55,78,38,68,38,53,72,76,38,69,55,76,34,60,96,44,50,34,33,29,52,64,43,26,39,34,26,73,92,80,28,31,30,41,32,48,59,53,45,38,78,65,44,52,49,84,40,93,54,95,84,41,52,72,71,64,48,59,51,57,73,38,79,92,62,50,88,37,64,35,36,41,56,97,68,72,46,31,57,70,54,41,68,73,62,11,78,49,81,60,44,58,71,68,58,32,52,52,52,62,73,65,59,88,68,78,79,60,93,32,31,86,44,8,34,65,30,20,42,44,28,30,33,64,88,76,36,56,71,69,45,32,52,58,48,60,74,73,27,84,79,131

Sequence (275 aa):
LTAGGGGHFLYHFRIFCQSYCTLFLIRVKFYHKSRCILWKMALMRKLIFRQLFESKSSTYTYLLGCPKSREAILIDPVIEMVDRDLQIIHELGLKLKYAGNTHAHADHVTATAELRKLVPECKSFISHASGAKANITLVNGETIQFGDYCIEARCITYVCHKERFAMTGDTLLIRGCGRTDFQQGDTLKILFIFEPHHLHTQQLLGFSVTSVEEEKKYNPRLTLPIDQFVEFMNNLKLDNPKQIDKAVPANMVDGDVRYMNEAVRAEVCKTAKIH

Nearest PDB structures (foldseek):
  4chl-assembly1_A  TM=9.498E-01  e=2.014E-27  Homo sapiens
  5ve3-assembly2_A  TM=9.374E-01  e=5.925E-25  Paraburkholderia phytofirmans PsJN
  2gcu-assembly2_D  TM=9.506E-01  e=3.422E-24  Arabidopsis thaliana
  5ve5-assembly3_C  TM=9.328E-01  e=1.382E-24  Paraburkholderia phytofirmans PsJN
  5ve5-assembly2_B  TM=9.253E-01  e=2.381E-24  Paraburkholderia phytofirmans PsJN

Organism: Trichinella pseudospiralis (NCBI:txid6337)

Secondary structure (DSSP, 8-state):
-----SSSHHHHHHHHHHHHHHHHHHHHHHHHHHHHHHHHHHHTTSPEEEEEEETTTTEEEEEEE-TTT-EEEEES-BGGGHHHHHHHHHHTT-EEEEEEESS--SSS-B-HHHHHHHSTT-EEEEEGGG----SEEEPTT-EEEETTEEEEEETTEEEETTTTEEE-TTSSBTTB----SSTT--HHHHHGGGSTTT---SEEESSS-B-HHHHHHH-TTTTS-HHHHHHHHHT--PPPPTTHHHHHHHHTTTT-TTSS-HHHHHHHHHHS---

Radius of gyration: 28.09 Å; Cα contacts (8 Å, |Δi|>4): 458; chains: 1; bounding box: 86×79×74 Å

Mean predicted aligned error: 10.96 Å

InterPro domains:
  IPR001279 Metallo-beta-lactamase [PF00753] (59-118)
  IPR001279 Metallo-beta-lactamase [SM00849] (58-227)
  IPR036866 Ribonuclease Z/Hydroxyacylglutathione hydrolase-like [G3DSA:3.60.15.10] (42-256)
  IPR036866 Ribonuclease Z/Hydroxyacylglutathione hydrolase-like [SSF56281] (53-233)
  IPR0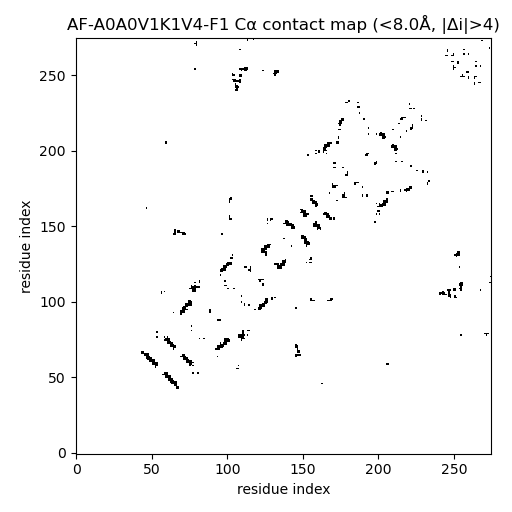44528 Persulfide dioxygenase-like, MBL-fold metallo-hydrolase domain [cd07724] (48-186)
  IPR051682 Mitochondrial Persulfide Dioxygenase [PTHR43084] (41-257)